Protein AF-A0A1S2ZIU6-F1 (afdb_monomer)

pLDDT: mean 73.36, std 18.98, range [32.38, 96.81]

Mean predicted aligned error: 21.83 Å

Secondary structure (DSSP, 8-state):
--------THHHHHHHHHHHHHHHHHHHHHHHHHHHHHHHHHHHHHHHHHHHHHHHHHHHHHHHHHHHTTSHHHHHHHHHHHHHHHHHHHHHHHHHHHHHHHHHHHHHHHHHHHHHHHHHHHHTT-TTS-TTSSSSSS------------PPPPP---SS-S---TTT-----S---PPP--------

InterPro domains:
  IPR009703 Selenoprotein S [PF06936] (4-188)
  IPR009703 Selenoprotein S [PTHR28621] (10-188)

Structure (mmCIF, N/CA/C/O backbone):
data_AF-A0A1S2ZIU6-F1
#
_entry.id   AF-A0A1S2ZIU6-F1
#
loop_
_atom_site.group_PDB
_atom_site.id
_atom_site.type_symbol
_atom_site.label_atom_id
_atom_site.label_alt_id
_atom_site.label_comp_id
_atom_site.label_asym_id
_atom_site.label_entity_id
_atom_site.label_seq_id
_atom_site.pdbx_PDB_ins_code
_atom_site.Cartn_x
_atom_site.Cartn_y
_atom_site.Cartn_z
_atom_site.occupancy
_atom_site.B_iso_or_equiv
_atom_site.auth_seq_id
_atom_site.auth_comp_id
_atom_site.auth_asym_id
_atom_site.auth_atom_id
_atom_site.pdbx_PDB_model_num
ATOM 1 N N . MET A 1 1 ? 82.076 12.032 -9.918 1.00 41.22 1 MET A N 1
ATOM 2 C CA . MET A 1 1 ? 81.928 11.434 -11.257 1.00 41.22 1 MET A CA 1
ATOM 3 C C . MET A 1 1 ? 81.845 9.939 -11.031 1.00 41.22 1 MET A C 1
ATOM 5 O O . MET A 1 1 ? 82.733 9.439 -10.365 1.00 41.22 1 MET A O 1
ATOM 9 N N . GLU A 1 2 ? 80.817 9.185 -11.377 1.00 42.12 2 GLU A N 1
ATOM 10 C CA . GLU A 1 2 ? 79.544 9.390 -12.069 1.00 42.12 2 GLU A CA 1
ATOM 11 C C . GLU A 1 2 ? 78.613 8.301 -11.508 1.00 42.12 2 GLU A C 1
ATOM 13 O O . GLU A 1 2 ? 79.067 7.223 -11.125 1.00 42.12 2 GLU A O 1
ATOM 18 N N . ALA A 1 3 ? 77.334 8.624 -11.344 1.00 47.41 3 ALA A N 1
ATOM 19 C CA . ALA A 1 3 ? 76.319 7.664 -10.946 1.00 47.41 3 ALA A CA 1
ATOM 20 C C . ALA A 1 3 ? 75.753 7.036 -12.223 1.00 47.41 3 ALA A C 1
ATOM 22 O O . ALA A 1 3 ? 74.878 7.625 -12.857 1.00 47.41 3 ALA A O 1
ATOM 23 N N . ASP A 1 4 ? 76.253 5.860 -12.594 1.00 49.12 4 ASP A N 1
ATOM 24 C CA . ASP A 1 4 ? 75.709 5.077 -13.702 1.00 49.12 4 ASP A CA 1
ATOM 25 C C . ASP A 1 4 ? 74.355 4.492 -13.286 1.00 49.12 4 ASP A C 1
ATOM 27 O O . ASP A 1 4 ? 74.248 3.447 -12.644 1.00 49.12 4 ASP A O 1
ATOM 31 N N . THR A 1 5 ? 73.295 5.222 -13.622 1.00 52.34 5 THR A N 1
ATOM 32 C CA . THR A 1 5 ? 71.912 4.748 -13.564 1.00 52.34 5 THR A CA 1
ATOM 33 C C . THR A 1 5 ? 71.386 4.656 -14.989 1.00 52.34 5 THR A C 1
ATOM 35 O O . THR A 1 5 ? 70.768 5.576 -15.510 1.00 52.34 5 THR A O 1
ATOM 38 N N . GLU A 1 6 ? 71.662 3.522 -15.626 1.00 53.47 6 GLU A N 1
ATOM 39 C CA . GLU A 1 6 ? 71.046 3.114 -16.890 1.00 53.47 6 GLU A CA 1
ATOM 40 C C . GLU A 1 6 ? 69.528 2.889 -16.695 1.00 53.47 6 GLU A C 1
ATOM 42 O O . GLU A 1 6 ? 69.130 2.057 -15.868 1.00 53.47 6 GLU A O 1
ATOM 47 N N . PRO A 1 7 ? 68.639 3.587 -17.429 1.00 52.88 7 PRO A N 1
ATOM 48 C CA . PRO A 1 7 ? 67.206 3.332 -17.374 1.00 52.88 7 PRO A CA 1
ATOM 49 C C . PRO A 1 7 ? 66.836 2.160 -18.299 1.00 52.88 7 PRO A C 1
ATOM 51 O O . PRO A 1 7 ? 66.826 2.276 -19.521 1.00 52.88 7 PRO A O 1
ATOM 54 N N . LEU A 1 8 ? 66.481 1.018 -17.708 1.00 51.56 8 LEU A N 1
ATOM 55 C CA . LEU A 1 8 ? 66.019 -0.180 -18.420 1.00 51.56 8 LEU A CA 1
ATOM 56 C C . LEU A 1 8 ? 64.726 0.077 -19.241 1.00 51.56 8 LEU A C 1
ATOM 58 O O . LEU A 1 8 ? 63.679 0.358 -18.647 1.00 51.56 8 LEU A O 1
ATOM 62 N N . PRO A 1 9 ? 64.712 -0.141 -20.574 1.00 53.91 9 PRO A N 1
ATOM 63 C CA . PRO A 1 9 ? 63.534 0.025 -21.438 1.00 53.91 9 PRO A CA 1
ATOM 64 C C . PRO A 1 9 ? 62.587 -1.198 -21.443 1.00 53.91 9 PRO A C 1
ATOM 66 O O . PRO A 1 9 ? 61.910 -1.469 -22.431 1.00 53.91 9 PRO A O 1
ATOM 69 N N . LEU A 1 10 ? 62.519 -1.968 -20.352 1.00 54.81 10 LEU A N 1
ATOM 70 C CA . LEU A 1 10 ? 6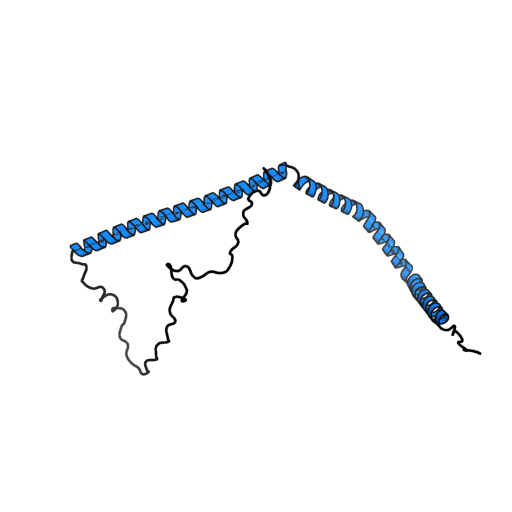1.823 -3.269 -20.312 1.00 54.81 10 LEU A CA 1
ATOM 71 C C . LEU A 1 10 ? 60.310 -3.186 -20.028 1.00 54.81 10 LEU A C 1
ATOM 73 O O . LEU A 1 10 ? 59.574 -4.125 -20.320 1.00 54.81 10 LEU A O 1
ATOM 77 N N . ARG A 1 11 ? 59.816 -2.067 -19.485 1.00 55.88 11 ARG A N 1
ATOM 78 C CA . ARG A 1 11 ? 58.382 -1.863 -19.199 1.00 55.88 11 ARG A CA 1
ATOM 79 C C . ARG A 1 11 ? 57.487 -1.606 -20.426 1.00 55.88 11 ARG A C 1
ATOM 81 O O . ARG A 1 11 ? 56.423 -2.220 -20.481 1.00 55.88 11 ARG A O 1
ATOM 88 N N . PRO A 1 12 ? 57.868 -0.784 -21.427 1.00 59.78 12 PRO A N 1
ATOM 89 C CA . PRO A 1 12 ? 57.000 -0.542 -22.583 1.00 59.78 12 PRO A CA 1
ATOM 90 C C . PRO A 1 12 ? 56.811 -1.789 -23.460 1.00 59.78 12 PRO A C 1
ATOM 92 O O . PRO A 1 12 ? 55.767 -1.935 -24.090 1.00 59.78 12 PRO A O 1
ATOM 95 N N . ALA A 1 13 ? 57.774 -2.715 -23.482 1.00 60.03 13 ALA A N 1
ATOM 96 C CA . ALA A 1 13 ? 57.665 -3.954 -24.253 1.00 60.03 13 ALA A CA 1
ATOM 97 C C . ALA A 1 13 ? 56.546 -4.870 -23.722 1.00 60.03 13 ALA A C 1
ATOM 99 O O . ALA A 1 13 ? 55.696 -5.304 -24.490 1.00 60.03 13 ALA A O 1
ATOM 100 N N . LEU A 1 14 ? 56.464 -5.075 -22.403 1.00 62.09 14 LEU A N 1
ATOM 101 C CA . LEU A 1 14 ? 55.433 -5.922 -21.788 1.00 62.09 14 LEU A CA 1
ATOM 102 C C . LEU A 1 14 ? 54.018 -5.345 -21.919 1.00 62.09 14 LEU A C 1
ATOM 104 O O . LEU A 1 14 ? 53.072 -6.088 -22.173 1.00 62.09 14 LEU A O 1
ATOM 108 N N . GLU A 1 15 ? 53.852 -4.028 -21.776 1.00 68.56 15 GLU A N 1
ATOM 109 C CA . GLU A 1 15 ? 52.543 -3.390 -21.963 1.00 68.56 15 GLU A CA 1
ATOM 110 C C . GLU A 1 15 ? 52.107 -3.418 -23.429 1.00 68.56 15 GLU A C 1
ATOM 112 O O . GLU A 1 15 ? 50.944 -3.688 -23.727 1.00 68.56 15 GLU A O 1
ATOM 117 N N . THR A 1 16 ? 53.033 -3.199 -24.365 1.00 74.69 16 THR A N 1
ATOM 118 C CA . THR A 1 16 ? 52.725 -3.259 -25.800 1.00 74.69 16 THR A CA 1
ATOM 119 C C . THR A 1 16 ? 52.452 -4.683 -26.272 1.00 74.69 16 THR A C 1
ATOM 121 O O . THR A 1 16 ? 51.542 -4.886 -27.074 1.00 74.69 16 THR A O 1
ATOM 124 N N . GLU A 1 17 ? 53.159 -5.683 -25.753 1.00 76.00 17 GLU A N 1
ATOM 125 C CA . GLU A 1 17 ? 52.875 -7.099 -25.992 1.00 76.00 17 GLU A CA 1
ATOM 126 C C . GLU A 1 17 ? 51.546 -7.523 -25.361 1.00 76.00 17 GLU A C 1
ATOM 128 O O . GLU A 1 17 ? 50.735 -8.161 -26.028 1.00 76.00 17 GLU A O 1
ATOM 133 N N . GLY A 1 18 ? 51.258 -7.094 -24.130 1.00 78.88 18 GLY A N 1
ATOM 134 C CA . GLY A 1 18 ? 49.982 -7.338 -23.457 1.00 78.88 18 GLY A CA 1
ATOM 135 C C . GLY A 1 18 ? 48.798 -6.713 -24.196 1.00 78.88 18 GLY A C 1
ATOM 136 O O . GLY A 1 18 ? 47.793 -7.380 -24.426 1.00 78.88 18 GLY A O 1
ATOM 137 N N . LEU A 1 19 ? 48.924 -5.465 -24.654 1.00 80.38 19 LEU A N 1
ATOM 138 C CA . LEU A 1 19 ? 47.913 -4.793 -25.475 1.00 80.38 19 LEU A CA 1
ATOM 139 C C . LEU A 1 19 ? 47.757 -5.450 -26.848 1.00 80.38 19 LEU A C 1
ATOM 141 O O . LEU A 1 19 ? 46.640 -5.542 -27.348 1.00 80.38 19 LEU A O 1
ATOM 145 N N . ARG A 1 20 ? 48.841 -5.945 -27.455 1.00 81.94 20 ARG A N 1
ATOM 146 C CA . ARG A 1 20 ? 48.781 -6.706 -28.713 1.00 81.94 20 ARG A CA 1
ATOM 147 C C . ARG A 1 20 ? 48.089 -8.051 -28.527 1.00 81.94 20 ARG A C 1
ATOM 149 O O . ARG A 1 20 ? 47.267 -8.409 -29.362 1.00 81.94 20 ARG A O 1
ATOM 156 N N . LEU A 1 21 ? 48.359 -8.762 -27.435 1.00 78.88 21 LEU A N 1
ATOM 157 C CA . LEU A 1 21 ? 47.688 -10.015 -27.082 1.00 78.88 21 LEU A CA 1
ATOM 158 C C . LEU A 1 21 ? 46.209 -9.784 -26.757 1.00 78.88 21 LEU A C 1
ATOM 160 O O . LEU A 1 21 ? 45.355 -10.522 -27.242 1.00 78.88 21 LEU A O 1
ATOM 164 N N . LEU A 1 22 ? 45.880 -8.734 -26.003 1.00 82.94 22 LEU A N 1
ATOM 165 C CA . LEU A 1 22 ? 44.500 -8.318 -25.748 1.00 82.94 22 LEU A CA 1
ATOM 166 C C . LEU A 1 22 ? 43.788 -7.927 -27.042 1.00 82.94 22 LEU A C 1
ATOM 168 O O . LEU A 1 22 ? 42.671 -8.360 -27.276 1.00 82.94 22 LEU A O 1
ATOM 172 N N . HIS A 1 23 ? 44.429 -7.173 -27.928 1.00 84.06 23 HIS A N 1
ATOM 173 C CA . HIS A 1 23 ? 43.829 -6.798 -29.203 1.00 84.06 23 HIS A CA 1
ATOM 174 C C . HIS A 1 23 ? 43.671 -8.006 -30.138 1.00 84.06 23 HIS A C 1
ATOM 176 O O . HIS A 1 23 ? 42.657 -8.115 -30.816 1.00 84.06 23 HIS A O 1
ATOM 182 N N . ALA A 1 24 ? 44.611 -8.954 -30.138 1.00 82.12 24 ALA A N 1
ATOM 183 C CA . ALA A 1 24 ? 44.502 -10.190 -30.910 1.00 82.12 24 ALA A CA 1
ATOM 184 C C . ALA A 1 24 ? 43.397 -11.111 -30.368 1.00 82.12 24 ALA A C 1
ATOM 186 O O . ALA A 1 24 ? 42.627 -11.676 -31.141 1.00 82.12 24 ALA A O 1
ATOM 187 N N . THR A 1 25 ? 43.277 -11.238 -29.045 1.00 82.19 25 THR A N 1
ATOM 188 C CA . THR A 1 25 ? 42.245 -12.064 -28.397 1.00 82.19 25 THR A CA 1
ATOM 189 C C . THR A 1 25 ? 40.867 -11.429 -28.502 1.00 82.19 25 THR A C 1
ATOM 191 O O . THR A 1 25 ? 39.935 -12.087 -28.952 1.00 82.19 25 THR A O 1
ATOM 194 N N . VAL A 1 26 ? 40.733 -10.143 -28.178 1.00 84.75 26 VAL A N 1
ATOM 195 C CA . VAL A 1 26 ? 39.492 -9.383 -28.364 1.00 84.75 26 VAL A CA 1
ATOM 196 C C . VAL A 1 26 ? 39.133 -9.321 -29.841 1.00 84.75 26 VAL A C 1
ATOM 198 O O . VAL A 1 26 ? 37.979 -9.537 -30.169 1.00 84.75 26 VAL A O 1
ATOM 201 N N . GLY A 1 27 ? 40.092 -9.109 -30.742 1.00 81.06 27 GLY A N 1
ATOM 202 C CA . GLY A 1 27 ? 39.871 -9.102 -32.188 1.00 81.06 27 GLY A CA 1
ATOM 203 C C . GLY A 1 27 ? 39.413 -10.459 -32.722 1.00 81.06 27 GLY A C 1
ATOM 204 O O . GLY A 1 27 ? 38.479 -10.513 -33.513 1.00 81.06 27 GLY A O 1
ATOM 205 N N . SER A 1 28 ? 39.989 -11.561 -32.234 1.00 80.44 28 SER A N 1
ATOM 206 C CA . SER A 1 28 ? 39.556 -12.926 -32.563 1.00 80.44 28 SER A CA 1
ATOM 207 C C . SER A 1 28 ? 38.156 -13.237 -32.018 1.00 80.44 28 SER A C 1
ATOM 209 O O . SER A 1 28 ? 37.306 -13.780 -32.728 1.00 80.44 28 SER A O 1
ATOM 211 N N . LEU A 1 29 ? 37.859 -12.820 -30.784 1.00 79.88 29 LEU A N 1
ATOM 212 C CA . LEU A 1 29 ? 36.530 -12.942 -30.179 1.00 79.88 29 LEU A CA 1
ATOM 213 C C . LEU A 1 29 ? 35.499 -12.049 -30.877 1.00 79.88 29 LEU A C 1
ATOM 215 O O . LEU A 1 29 ? 34.363 -12.457 -31.069 1.00 79.88 29 LEU A O 1
ATOM 219 N N . LEU A 1 30 ? 35.878 -10.852 -31.313 1.00 84.44 30 LEU A N 1
ATOM 220 C CA . LEU A 1 30 ? 35.005 -9.939 -32.043 1.00 84.44 30 LEU A CA 1
ATOM 221 C C . LEU A 1 30 ? 34.802 -10.399 -33.491 1.00 84.44 30 LEU A C 1
ATOM 223 O O . LEU A 1 30 ? 33.720 -10.222 -34.035 1.00 84.44 30 LEU A O 1
ATOM 227 N N . ALA A 1 31 ? 35.791 -11.044 -34.107 1.00 84.56 31 ALA A N 1
ATOM 228 C CA . ALA A 1 31 ? 35.644 -11.665 -35.421 1.00 84.56 31 ALA A CA 1
ATOM 229 C C . ALA A 1 31 ? 34.724 -12.896 -35.365 1.00 84.56 31 ALA A C 1
ATOM 231 O O . ALA A 1 31 ? 33.893 -13.081 -36.250 1.00 84.56 31 ALA A O 1
ATOM 232 N N . SER A 1 32 ? 34.829 -13.708 -34.309 1.00 84.38 32 SER A N 1
ATOM 233 C CA . SER A 1 32 ? 34.001 -14.911 -34.125 1.00 84.38 32 SER A CA 1
ATOM 234 C C . SER A 1 32 ? 32.603 -14.621 -33.565 1.00 84.38 32 SER A C 1
ATOM 236 O O . SER A 1 32 ? 31.646 -15.291 -33.950 1.00 84.38 32 SER A O 1
ATOM 238 N N . TYR A 1 33 ? 32.450 -13.605 -32.709 1.00 89.75 33 TYR A N 1
ATOM 239 C CA . TYR A 1 33 ? 31.189 -13.273 -32.030 1.00 89.75 33 TYR A CA 1
ATOM 240 C C . TYR A 1 33 ? 30.609 -11.892 -32.371 1.00 89.75 33 TYR A C 1
ATOM 242 O O . TYR A 1 33 ? 29.558 -11.518 -31.845 1.00 89.75 33 TYR A O 1
ATOM 250 N N . GLY A 1 34 ? 31.227 -11.132 -33.275 1.00 88.69 34 GLY A N 1
ATOM 251 C CA . GLY A 1 34 ? 30.775 -9.789 -33.658 1.00 88.69 34 GLY A CA 1
ATOM 252 C C . GLY A 1 34 ? 29.343 -9.764 -34.179 1.00 88.69 34 GLY A C 1
ATOM 253 O O . GLY A 1 34 ? 28.590 -8.836 -33.884 1.00 88.69 34 GLY A O 1
ATOM 254 N N . TRP A 1 35 ? 28.914 -10.834 -34.854 1.00 90.81 35 TRP A N 1
ATOM 255 C CA . TRP A 1 35 ? 27.535 -10.963 -35.320 1.00 90.81 35 TRP A CA 1
ATOM 256 C C . TRP A 1 35 ? 26.516 -11.009 -34.173 1.00 90.81 35 TRP A C 1
ATOM 258 O O . TRP A 1 35 ? 25.439 -10.430 -34.288 1.00 90.81 35 TRP A O 1
ATOM 268 N N . TYR A 1 36 ? 26.854 -11.616 -33.031 1.00 93.38 36 TYR A N 1
ATOM 269 C CA . TYR A 1 36 ? 25.974 -11.616 -31.858 1.00 93.38 36 TYR A CA 1
ATOM 270 C C . TYR A 1 36 ? 25.888 -10.241 -31.208 1.00 93.38 36 TYR A C 1
ATOM 272 O O . TYR A 1 36 ? 24.833 -9.889 -30.695 1.00 93.38 36 TYR A O 1
ATOM 280 N N . ILE A 1 37 ? 26.959 -9.446 -31.250 1.00 89.94 37 ILE A N 1
ATOM 281 C CA . ILE A 1 37 ? 26.949 -8.068 -30.740 1.00 89.94 37 ILE A CA 1
ATOM 282 C C . ILE A 1 37 ? 26.053 -7.196 -31.621 1.00 89.94 37 ILE A C 1
ATOM 284 O O . ILE A 1 37 ? 25.233 -6.442 -31.098 1.00 89.94 37 ILE A O 1
ATOM 288 N N . VAL A 1 38 ? 26.138 -7.350 -32.945 1.00 92.44 38 VAL A N 1
ATOM 289 C CA . VAL A 1 38 ? 25.246 -6.665 -33.891 1.00 92.44 38 VAL A CA 1
ATOM 290 C C . VAL A 1 38 ? 23.798 -7.118 -33.693 1.00 92.44 38 VAL A C 1
ATOM 292 O O . VAL A 1 38 ? 22.919 -6.272 -33.547 1.00 92.44 38 VAL A O 1
ATOM 295 N N . LEU A 1 39 ? 23.532 -8.427 -33.603 1.00 94.62 39 LEU A N 1
ATOM 296 C CA . LEU A 1 39 ? 22.184 -8.942 -33.343 1.00 94.62 39 LEU A CA 1
ATOM 297 C C . LEU A 1 39 ? 21.642 -8.480 -31.990 1.00 94.62 39 LEU A C 1
ATOM 299 O O . LEU A 1 39 ? 20.488 -8.073 -31.911 1.00 94.62 39 LEU A O 1
ATOM 303 N N . CYS A 1 40 ? 22.462 -8.487 -30.941 1.00 95.06 40 CYS A N 1
ATOM 304 C CA . CYS A 1 40 ? 22.099 -7.966 -29.627 1.00 95.06 40 CYS A CA 1
ATOM 305 C C . CYS A 1 40 ? 21.757 -6.475 -29.715 1.00 95.06 40 CYS A C 1
ATOM 307 O O . CYS A 1 40 ? 20.715 -6.058 -29.219 1.00 95.06 40 CYS A O 1
ATOM 309 N N . GLY A 1 41 ? 22.561 -5.684 -30.430 1.00 94.56 41 GLY A N 1
ATOM 310 C CA . GLY A 1 41 ? 22.285 -4.274 -30.697 1.00 94.56 41 GLY A CA 1
ATOM 311 C C . GLY A 1 41 ? 20.964 -4.057 -31.437 1.00 94.56 41 GLY A C 1
ATOM 312 O O . GLY A 1 41 ? 20.178 -3.202 -31.035 1.00 94.56 41 GLY A O 1
ATOM 313 N N . VAL A 1 42 ? 20.668 -4.861 -32.461 1.00 95.38 42 VAL A N 1
ATOM 314 C CA . VAL A 1 42 ? 19.403 -4.800 -33.215 1.00 95.38 42 VAL A CA 1
ATOM 315 C C . VAL A 1 42 ? 18.214 -5.205 -32.340 1.00 95.38 42 VAL A C 1
ATOM 317 O O . VAL A 1 42 ? 17.201 -4.509 -32.324 1.00 95.38 42 VAL A O 1
ATOM 320 N N . VAL A 1 43 ? 18.329 -6.288 -31.569 1.00 95.56 43 VAL A N 1
ATOM 321 C CA . VAL A 1 43 ? 17.283 -6.747 -30.641 1.00 95.56 43 VAL A CA 1
ATOM 322 C C . VAL A 1 43 ? 17.022 -5.697 -29.568 1.00 95.56 43 VAL A C 1
ATOM 324 O O . VAL A 1 43 ? 15.865 -5.358 -29.323 1.00 95.56 43 VAL A O 1
ATOM 327 N N . LEU A 1 44 ? 18.072 -5.131 -28.970 1.00 95.56 44 LEU A N 1
ATOM 328 C CA . LEU A 1 44 ? 17.956 -4.037 -28.013 1.00 95.56 44 LEU A CA 1
ATOM 329 C C . LEU A 1 44 ? 17.325 -2.811 -28.666 1.00 95.56 44 LEU A C 1
ATOM 331 O O . LEU A 1 44 ? 16.417 -2.232 -28.083 1.00 95.56 44 LEU A O 1
ATOM 335 N N . TYR A 1 45 ? 17.732 -2.440 -29.878 1.00 95.44 45 TYR A N 1
ATOM 336 C CA . TYR A 1 45 ? 17.155 -1.309 -30.600 1.00 95.44 45 TYR A CA 1
ATOM 337 C C . TYR A 1 45 ? 15.650 -1.494 -30.829 1.00 95.44 45 TYR A C 1
ATOM 339 O O . TYR A 1 45 ? 14.865 -0.605 -30.499 1.00 95.44 45 TYR A O 1
ATOM 347 N N . VAL A 1 46 ? 15.219 -2.666 -31.304 1.00 95.06 46 VAL A N 1
ATOM 348 C CA . VAL A 1 46 ? 13.795 -2.987 -31.500 1.00 95.06 46 VAL A CA 1
ATOM 349 C C . VAL A 1 46 ? 13.052 -3.037 -30.162 1.00 95.06 46 VAL A C 1
ATOM 351 O O . VAL A 1 46 ? 11.947 -2.497 -30.047 1.00 95.06 46 VAL A O 1
ATOM 354 N N . ALA A 1 47 ? 13.657 -3.622 -29.127 1.00 93.69 47 ALA A N 1
ATOM 355 C CA . ALA A 1 47 ? 13.095 -3.661 -27.783 1.00 93.69 47 ALA A CA 1
ATOM 356 C C . ALA A 1 47 ? 12.908 -2.245 -27.228 1.00 93.69 47 ALA A C 1
ATOM 358 O O . ALA A 1 47 ? 11.805 -1.903 -26.817 1.00 93.69 47 ALA A O 1
ATOM 359 N N . PHE A 1 48 ? 13.919 -1.379 -27.294 1.00 92.38 48 PHE A N 1
ATOM 360 C CA . PHE A 1 48 ? 13.817 0.023 -26.889 1.00 92.38 48 PHE A CA 1
ATOM 361 C C . PHE A 1 48 ? 12.804 0.788 -27.737 1.00 92.38 48 PHE A C 1
ATOM 363 O O . PHE A 1 48 ? 12.031 1.577 -27.193 1.00 92.38 48 PHE A O 1
ATOM 370 N N . GLN A 1 49 ? 12.721 0.536 -29.041 1.00 91.75 49 GLN A N 1
ATOM 371 C CA . GLN A 1 49 ? 11.745 1.185 -29.912 1.00 91.75 49 GLN A CA 1
ATOM 372 C C . GLN A 1 49 ? 10.299 0.811 -29.538 1.00 91.75 49 GLN A C 1
ATOM 374 O O . GLN A 1 49 ? 9.420 1.669 -29.557 1.00 91.75 49 GLN A O 1
ATOM 379 N N . LYS A 1 50 ? 10.038 -0.439 -29.132 1.00 88.69 50 LYS A N 1
ATOM 380 C CA . LYS A 1 50 ? 8.698 -0.909 -28.728 1.00 88.69 50 LYS A CA 1
ATOM 381 C C . LYS A 1 50 ? 8.377 -0.653 -27.252 1.00 88.69 50 LYS A C 1
ATOM 383 O O . LYS A 1 50 ? 7.219 -0.394 -26.919 1.00 88.69 50 LYS A O 1
ATOM 388 N N . LEU A 1 51 ? 9.371 -0.701 -26.364 1.00 88.88 51 LEU A N 1
ATOM 389 C CA . LEU A 1 51 ? 9.201 -0.466 -24.928 1.00 88.88 51 LEU A CA 1
ATOM 390 C C . LEU A 1 51 ? 9.215 1.020 -24.584 1.00 88.88 51 LEU A C 1
ATOM 392 O O . LEU A 1 51 ? 8.490 1.408 -23.678 1.00 88.88 51 LEU A O 1
ATOM 396 N N . SER A 1 52 ? 9.962 1.873 -25.287 1.00 85.69 52 SER A N 1
ATOM 397 C CA . SER A 1 52 ? 9.995 3.312 -24.994 1.00 85.69 52 SER A CA 1
ATOM 398 C C . SER A 1 52 ? 8.623 4.001 -25.035 1.00 85.69 52 SER A C 1
ATOM 400 O O . SER A 1 52 ? 8.351 4.747 -24.092 1.00 85.69 52 SER A O 1
ATOM 402 N N . PRO A 1 53 ? 7.706 3.759 -26.001 1.00 91.69 53 PRO A N 1
ATOM 403 C CA . PRO A 1 53 ? 6.374 4.359 -25.946 1.00 91.69 53 PRO A CA 1
ATOM 404 C C . PRO A 1 53 ? 5.549 3.805 -24.781 1.00 91.69 53 PRO A C 1
ATOM 406 O O . PRO A 1 53 ? 4.850 4.564 -24.114 1.00 91.69 53 PRO A O 1
ATOM 409 N N . ARG A 1 54 ? 5.676 2.506 -24.475 1.00 88.31 54 ARG A N 1
ATOM 410 C CA . ARG A 1 54 ? 4.971 1.863 -23.354 1.00 88.31 54 ARG A CA 1
ATOM 411 C C . ARG A 1 54 ? 5.466 2.375 -22.001 1.00 88.31 54 ARG A C 1
ATOM 413 O O . ARG A 1 54 ? 4.658 2.699 -21.139 1.00 88.31 54 ARG A O 1
ATOM 420 N N . LEU A 1 55 ? 6.778 2.518 -21.839 1.00 88.00 55 LEU A N 1
ATOM 421 C CA . LEU A 1 55 ? 7.426 3.076 -20.654 1.00 88.00 55 LEU A CA 1
ATOM 422 C C . LEU A 1 55 ? 7.101 4.560 -20.488 1.00 88.00 55 LEU A C 1
ATOM 424 O O . LEU A 1 55 ? 6.825 4.994 -19.376 1.00 88.00 55 LEU A O 1
ATOM 428 N N . ARG A 1 56 ? 7.078 5.340 -21.576 1.00 90.31 56 ARG A N 1
ATOM 429 C CA . ARG A 1 56 ? 6.645 6.746 -21.542 1.00 90.31 56 ARG A CA 1
ATOM 430 C C . ARG A 1 56 ? 5.174 6.867 -21.155 1.00 90.31 56 ARG A C 1
ATOM 432 O O . ARG A 1 56 ? 4.857 7.710 -20.326 1.00 90.31 56 ARG A O 1
ATOM 439 N N . ALA A 1 57 ? 4.297 6.019 -21.691 1.00 91.00 57 ALA A N 1
ATOM 440 C CA . ALA A 1 57 ? 2.884 5.995 -21.318 1.00 91.00 57 ALA A CA 1
ATOM 441 C C . ALA A 1 57 ? 2.687 5.600 -19.847 1.00 91.00 57 ALA A C 1
ATOM 443 O O . ALA A 1 57 ? 1.902 6.225 -19.142 1.00 91.00 57 ALA A O 1
ATOM 444 N N . LEU A 1 58 ? 3.433 4.605 -19.361 1.00 89.25 58 LEU A N 1
ATOM 445 C CA . LEU A 1 58 ? 3.392 4.192 -17.961 1.00 89.25 58 LEU A CA 1
ATOM 446 C C . LEU A 1 58 ? 3.924 5.288 -17.030 1.00 89.25 58 LEU A C 1
ATOM 448 O O . LEU A 1 58 ? 3.309 5.568 -16.008 1.00 89.25 58 LEU A O 1
ATOM 452 N N . ARG A 1 59 ? 5.020 5.953 -17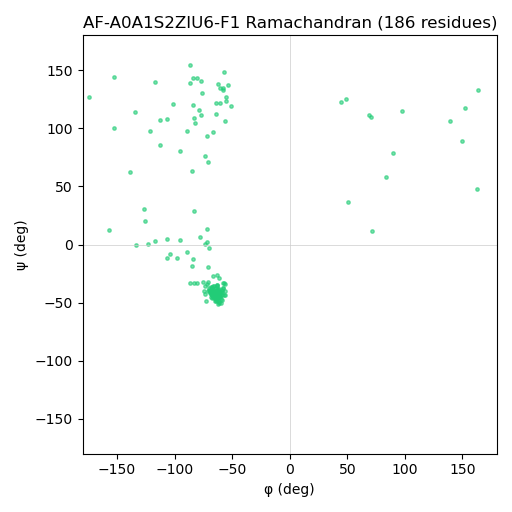.409 1.00 89.56 59 ARG A N 1
ATOM 453 C CA . ARG A 1 59 ? 5.587 7.080 -16.661 1.00 89.56 59 ARG A CA 1
ATOM 454 C C . ARG A 1 59 ? 4.624 8.265 -16.610 1.00 89.56 59 ARG A C 1
ATOM 456 O O . ARG A 1 59 ? 4.445 8.823 -15.539 1.00 89.56 59 ARG A O 1
ATOM 463 N N . ARG A 1 60 ? 3.966 8.605 -17.725 1.00 90.25 60 ARG A N 1
ATOM 464 C CA . ARG A 1 60 ? 2.920 9.643 -17.761 1.00 90.25 60 ARG A CA 1
ATOM 465 C C . ARG A 1 60 ? 1.762 9.297 -16.834 1.00 90.25 60 ARG A C 1
ATOM 467 O O . ARG A 1 60 ? 1.496 10.059 -15.928 1.00 90.25 60 ARG A O 1
ATOM 474 N N . ARG A 1 61 ? 1.214 8.082 -16.927 1.00 85.38 61 ARG A N 1
ATOM 475 C CA . ARG A 1 61 ? 0.157 7.612 -16.011 1.00 85.38 61 ARG A CA 1
ATOM 476 C C . ARG A 1 61 ? 0.556 7.670 -14.537 1.00 85.38 61 ARG A C 1
ATOM 478 O O . ARG A 1 61 ? -0.304 7.859 -13.687 1.00 85.38 61 ARG A O 1
ATOM 485 N N . GLN A 1 62 ? 1.829 7.443 -14.215 1.00 84.38 62 GLN A N 1
ATOM 486 C CA . GLN A 1 62 ? 2.314 7.575 -12.841 1.00 84.38 62 GLN A CA 1
ATOM 487 C C . GLN A 1 62 ? 2.375 9.034 -12.387 1.00 84.38 62 GLN A C 1
ATOM 489 O O . GLN A 1 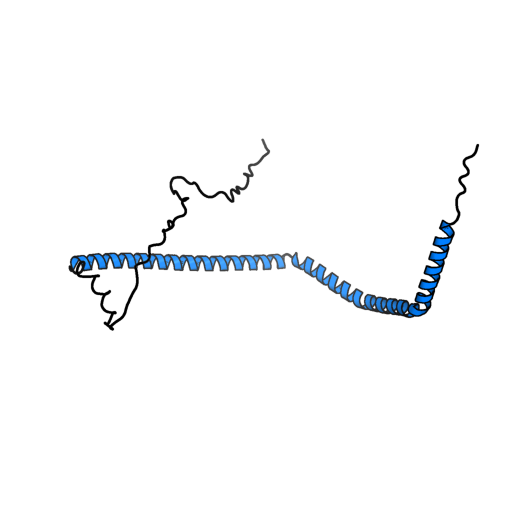62 ? 1.997 9.305 -11.252 1.00 84.38 62 GLN A O 1
ATOM 494 N N . LEU A 1 63 ? 2.807 9.948 -13.259 1.00 85.06 63 LEU A N 1
ATOM 495 C CA . LEU A 1 63 ? 2.775 11.386 -12.988 1.00 85.06 63 LEU A CA 1
ATOM 496 C C . LEU A 1 63 ? 1.330 11.879 -12.858 1.00 85.06 63 LEU A C 1
ATOM 498 O O . LEU A 1 63 ? 0.995 12.439 -11.825 1.00 85.06 63 LEU A O 1
ATOM 502 N N . ASP A 1 64 ? 0.453 11.528 -13.799 1.00 82.81 64 ASP A N 1
ATOM 503 C CA . ASP A 1 64 ? -0.972 11.881 -13.766 1.00 82.81 64 ASP A CA 1
ATOM 504 C C . ASP A 1 64 ? -1.650 11.345 -12.493 1.00 82.81 64 ASP A C 1
ATOM 506 O O . ASP A 1 64 ? -2.488 12.004 -11.894 1.00 82.81 64 ASP A O 1
ATOM 510 N N . ARG A 1 65 ? -1.273 10.145 -12.026 1.00 74.44 65 ARG A N 1
ATOM 511 C CA . ARG A 1 65 ? -1.787 9.574 -10.771 1.00 74.44 65 ARG A CA 1
ATOM 512 C C . ARG A 1 65 ? -1.233 10.276 -9.532 1.00 74.44 65 ARG A C 1
ATOM 514 O O . ARG A 1 65 ? -1.929 10.339 -8.522 1.00 74.44 65 ARG A O 1
ATOM 521 N N . ALA A 1 66 ? 0.011 10.742 -9.581 1.00 74.44 66 ALA A N 1
ATOM 522 C CA . ALA A 1 66 ? 0.604 11.528 -8.507 1.00 74.44 66 ALA A CA 1
ATOM 523 C C . ALA A 1 66 ? -0.037 12.921 -8.434 1.00 74.44 66 ALA A C 1
ATOM 525 O O . ALA A 1 66 ? -0.336 13.385 -7.340 1.00 74.44 66 ALA A O 1
ATOM 526 N N . GLU A 1 67 ? -0.325 13.533 -9.581 1.00 73.06 67 GLU A N 1
ATOM 527 C CA . GLU A 1 67 ? -1.044 14.804 -9.691 1.00 73.06 67 GLU A CA 1
ATOM 528 C C . GLU A 1 67 ? -2.510 14.652 -9.253 1.00 73.06 67 GLU A C 1
ATOM 530 O O . GLU A 1 67 ? -2.966 15.395 -8.387 1.00 73.06 67 GLU A O 1
ATOM 535 N N . ALA A 1 68 ? -3.210 13.606 -9.705 1.00 70.12 68 ALA A N 1
ATOM 536 C CA . ALA A 1 68 ? -4.578 13.291 -9.281 1.00 70.12 68 ALA A CA 1
ATOM 537 C C . ALA A 1 68 ? -4.693 12.959 -7.782 1.00 70.12 68 ALA A C 1
ATOM 539 O O . ALA A 1 68 ? -5.737 13.159 -7.173 1.00 70.12 68 ALA A O 1
ATOM 540 N N . ALA A 1 69 ? -3.628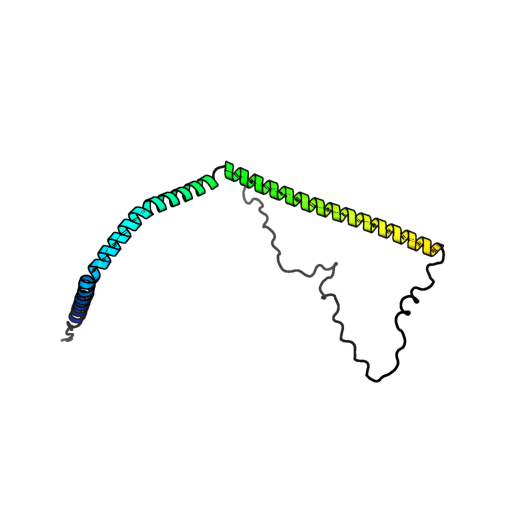 12.464 -7.143 1.00 64.94 69 ALA A N 1
ATOM 541 C CA . ALA A 1 69 ? -3.617 12.259 -5.693 1.00 64.94 69 ALA A CA 1
ATOM 542 C C . ALA A 1 69 ? -3.569 13.580 -4.898 1.00 64.94 69 ALA A C 1
ATOM 544 O O . ALA A 1 69 ? -3.898 13.582 -3.710 1.00 64.94 69 ALA A O 1
ATOM 545 N N . VAL A 1 70 ? -3.149 14.673 -5.541 1.00 66.69 70 VAL A N 1
ATOM 546 C CA . VAL A 1 70 ? -3.100 16.032 -4.983 1.00 66.69 70 VAL A CA 1
ATOM 547 C C . VAL A 1 70 ? -4.329 16.850 -5.404 1.00 66.69 70 VAL A C 1
ATOM 549 O O . VAL A 1 70 ? -4.589 17.896 -4.811 1.00 66.69 70 VAL A O 1
ATOM 552 N N . GLU A 1 71 ? -5.131 16.365 -6.361 1.00 71.44 71 GLU A N 1
ATOM 553 C CA . GLU A 1 71 ? -6.400 17.001 -6.711 1.00 71.44 71 GLU A CA 1
ATOM 554 C C . GLU A 1 71 ? -7.329 17.092 -5.484 1.00 71.44 71 GLU A C 1
ATOM 556 O O . GLU A 1 71 ? -7.480 16.123 -4.724 1.00 71.44 71 GLU A O 1
ATOM 561 N N . PRO A 1 72 ? -7.966 18.259 -5.276 1.00 69.12 72 PRO A N 1
ATOM 562 C CA . PRO A 1 72 ? -8.715 18.565 -4.059 1.00 69.12 72 PRO A CA 1
ATOM 563 C C . PRO A 1 72 ? -9.843 17.560 -3.794 1.00 69.12 72 PRO A C 1
ATOM 565 O O . PRO A 1 72 ? -10.084 17.192 -2.645 1.00 69.12 72 PRO A O 1
ATOM 568 N N . ASP A 1 73 ? -10.464 17.027 -4.844 1.00 76.75 73 ASP A N 1
ATOM 569 C CA . ASP A 1 73 ? -11.579 16.082 -4.752 1.00 76.75 73 ASP A CA 1
ATOM 570 C C . ASP A 1 73 ? -11.172 14.733 -4.141 1.00 76.75 73 ASP A C 1
ATOM 572 O O . ASP A 1 73 ? -11.936 14.113 -3.394 1.00 76.75 73 ASP A O 1
ATOM 576 N N . VAL A 1 74 ? -9.952 14.263 -4.421 1.00 74.75 74 VAL A N 1
ATOM 577 C CA . VAL A 1 74 ? -9.425 13.012 -3.853 1.00 74.75 74 VAL A CA 1
ATOM 578 C C . VAL A 1 74 ? -9.068 13.209 -2.382 1.00 74.75 74 VAL A C 1
ATOM 580 O O . VAL A 1 74 ? -9.289 12.316 -1.558 1.00 74.75 74 VAL A O 1
ATOM 583 N N . VAL A 1 75 ? -8.577 14.398 -2.028 1.00 78.50 75 VAL A N 1
ATOM 584 C CA . VAL A 1 75 ? -8.288 14.768 -0.639 1.00 78.50 75 VAL A CA 1
ATOM 585 C C . VAL A 1 75 ? -9.576 14.855 0.180 1.00 78.50 75 VAL A C 1
ATOM 587 O O . VAL A 1 75 ? -9.617 14.287 1.272 1.00 78.50 75 VAL A O 1
ATOM 590 N N . VAL A 1 76 ? -10.637 15.476 -0.345 1.00 86.00 76 VAL A N 1
ATOM 591 C CA . VAL A 1 76 ? -11.945 15.566 0.330 1.00 86.00 76 VAL A CA 1
ATOM 592 C C . VAL A 1 76 ? -12.528 14.176 0.563 1.00 86.00 76 VAL A C 1
ATOM 594 O O . VAL A 1 76 ? -12.810 13.828 1.706 1.00 86.00 76 VAL A O 1
ATOM 597 N N . LYS A 1 77 ? -12.578 13.314 -0.459 1.00 86.00 77 LYS A N 1
ATOM 598 C CA . LYS A 1 77 ? -13.057 11.925 -0.305 1.00 86.00 77 LYS A CA 1
ATOM 599 C C . LYS A 1 77 ? -12.252 11.135 0.724 1.00 86.00 77 LYS A C 1
ATOM 601 O O . LYS A 1 77 ? -12.802 10.338 1.483 1.00 86.00 77 LYS A O 1
ATOM 606 N N . ARG A 1 78 ? -10.935 11.354 0.784 1.00 82.25 78 ARG A N 1
ATOM 607 C CA . ARG A 1 78 ? -10.077 10.738 1.803 1.00 82.25 78 ARG A CA 1
ATOM 608 C C . ARG A 1 78 ? -10.403 11.261 3.200 1.00 82.25 78 ARG A C 1
ATOM 610 O O . ARG A 1 78 ? -10.433 10.474 4.142 1.00 82.25 78 ARG A O 1
ATOM 617 N N . GLN A 1 79 ? -10.635 12.560 3.348 1.00 85.62 79 GLN A N 1
ATOM 618 C CA . GLN A 1 79 ? -11.015 13.165 4.624 1.00 85.62 79 GLN A CA 1
ATOM 619 C C . GLN A 1 79 ? -12.401 12.704 5.081 1.00 85.62 79 GLN A C 1
ATOM 621 O O . GLN A 1 79 ? -12.558 12.368 6.251 1.00 85.62 79 GLN A O 1
ATOM 626 N N . GLU A 1 80 ? -13.364 12.600 4.170 1.00 89.62 80 GLU A N 1
ATOM 627 C CA . GLU A 1 80 ? -14.693 12.043 4.428 1.00 89.62 80 GLU A CA 1
ATOM 628 C C . GLU A 1 80 ? -14.604 10.583 4.876 1.00 89.62 80 GLU A C 1
ATOM 630 O O . GLU A 1 80 ? -15.198 10.211 5.886 1.00 89.62 80 GLU A O 1
ATOM 635 N N . ALA A 1 81 ? -13.791 9.762 4.202 1.00 91.50 81 ALA A N 1
ATOM 636 C CA . ALA A 1 81 ? -13.565 8.376 4.605 1.00 91.50 81 ALA A CA 1
ATOM 637 C C . ALA A 1 81 ? -12.936 8.275 6.007 1.00 91.50 81 ALA A C 1
ATOM 639 O O . ALA A 1 81 ? -13.333 7.431 6.812 1.00 91.50 81 ALA A O 1
ATOM 640 N N . LEU A 1 82 ? -11.986 9.159 6.332 1.00 92.50 82 LEU A N 1
ATOM 641 C CA . LEU A 1 82 ? -11.392 9.235 7.668 1.00 92.50 82 LEU A CA 1
ATOM 642 C C . LEU A 1 82 ? -12.399 9.714 8.723 1.00 92.50 82 LEU A C 1
ATOM 644 O O . LEU A 1 82 ? -12.403 9.193 9.837 1.00 92.50 82 LEU A O 1
ATOM 648 N N . ALA A 1 83 ? -13.257 10.681 8.396 1.00 93.19 83 ALA A N 1
ATOM 649 C CA . ALA A 1 83 ? -14.306 11.162 9.289 1.00 93.19 83 ALA A CA 1
ATOM 650 C C . ALA A 1 83 ? -15.354 10.072 9.556 1.00 93.19 83 ALA A C 1
ATOM 652 O O . ALA A 1 83 ? -15.690 9.820 10.711 1.00 93.19 83 ALA A O 1
ATOM 653 N N . ALA A 1 84 ? -15.785 9.350 8.520 1.00 93.50 84 ALA A N 1
ATOM 654 C CA . ALA A 1 84 ? -16.688 8.212 8.653 1.00 93.50 84 ALA A CA 1
ATOM 655 C C . ALA A 1 84 ? -16.081 7.098 9.522 1.00 93.50 84 ALA A C 1
ATOM 657 O O . ALA A 1 84 ? -16.768 6.532 10.370 1.00 93.50 84 ALA A O 1
ATOM 658 N N . ALA A 1 85 ? -14.785 6.811 9.368 1.00 91.31 85 ALA A N 1
ATOM 659 C CA . ALA A 1 85 ? -14.093 5.845 10.221 1.00 91.31 85 ALA A CA 1
ATOM 660 C C . ALA A 1 85 ? -14.051 6.293 11.694 1.00 91.31 85 ALA A C 1
ATOM 662 O O . ALA A 1 85 ? -14.249 5.478 12.593 1.00 91.31 85 ALA A O 1
ATOM 663 N N . ARG A 1 86 ? -13.842 7.592 11.950 1.00 94.31 86 ARG A N 1
ATOM 664 C CA . ARG A 1 86 ? -13.874 8.154 13.310 1.00 94.31 86 ARG A CA 1
ATOM 665 C C . ARG A 1 86 ? -15.254 8.045 13.949 1.00 94.31 86 ARG A C 1
ATOM 667 O O . ARG A 1 86 ? -15.327 7.693 15.120 1.00 94.31 86 ARG A O 1
ATOM 674 N N . LEU A 1 87 ? -16.321 8.322 13.201 1.00 93.81 87 LEU A N 1
ATOM 675 C CA . LEU A 1 87 ? -17.689 8.211 13.715 1.00 93.81 87 LEU A CA 1
ATOM 676 C C . LEU A 1 87 ? -18.032 6.767 14.080 1.00 93.81 87 LEU A C 1
ATOM 678 O O . LEU A 1 87 ? -18.465 6.522 15.201 1.00 93.81 87 LEU A O 1
ATOM 682 N N . LYS A 1 88 ? -17.710 5.801 13.211 1.00 94.19 88 LYS A N 1
ATOM 683 C CA . LYS A 1 88 ? -17.890 4.371 13.517 1.00 94.19 88 LYS A CA 1
ATOM 684 C C . LYS A 1 88 ? -17.163 3.954 14.796 1.00 94.19 88 LYS A C 1
ATOM 686 O O . LYS A 1 88 ? -17.735 3.282 15.645 1.00 94.19 88 LYS A O 1
ATOM 691 N N . MET A 1 89 ? -15.923 4.412 14.976 1.00 93.12 89 MET A N 1
ATOM 692 C CA . MET A 1 89 ? -15.163 4.139 16.199 1.00 93.12 89 MET A CA 1
ATOM 693 C C . MET A 1 89 ? -15.817 4.765 17.442 1.00 93.12 89 MET A C 1
ATOM 695 O O . MET A 1 89 ? -15.838 4.148 18.504 1.00 93.12 89 MET A O 1
ATOM 699 N N . GLN A 1 90 ? -16.357 5.982 17.335 1.00 95.81 90 GLN A N 1
ATOM 700 C CA . GLN A 1 90 ? -17.071 6.629 18.440 1.00 95.81 90 GLN A CA 1
ATOM 701 C C . GLN A 1 90 ? -18.366 5.892 18.794 1.00 95.81 90 GLN A C 1
ATOM 703 O O . GLN A 1 90 ? -18.658 5.715 19.974 1.00 95.81 90 GLN A O 1
ATOM 708 N N . GLU A 1 91 ? -19.114 5.425 17.797 1.00 94.88 91 GLU A N 1
ATOM 709 C CA . GLU A 1 91 ? -20.330 4.632 17.993 1.00 94.88 91 GLU A CA 1
ATOM 710 C C . GLU A 1 91 ? -20.033 3.314 18.715 1.00 94.88 91 GLU A C 1
ATOM 712 O O . GLU A 1 91 ? -20.716 2.974 19.681 1.00 94.88 91 GLU A O 1
ATOM 717 N N . GLU A 1 92 ? -18.974 2.604 18.321 1.00 94.69 92 GLU A N 1
ATOM 718 C CA . GLU A 1 92 ? -18.544 1.373 18.992 1.00 94.69 92 GLU A CA 1
ATOM 719 C C . GLU A 1 92 ? -18.152 1.618 20.455 1.00 94.69 92 GLU A C 1
ATOM 721 O O . GLU A 1 92 ? -18.556 0.860 21.343 1.00 94.69 92 GLU A O 1
ATOM 726 N N . LEU A 1 93 ? -17.406 2.693 20.729 1.00 95.50 93 LEU A N 1
ATOM 727 C CA . LEU A 1 93 ? -17.031 3.078 22.092 1.00 95.50 93 LEU A CA 1
ATOM 728 C C . LEU A 1 93 ? -18.255 3.452 22.934 1.00 95.50 93 LEU A C 1
ATOM 730 O O . LEU A 1 93 ? -18.358 3.029 24.087 1.00 95.50 93 LEU A O 1
ATOM 734 N N . ASN A 1 94 ? -19.202 4.194 22.361 1.00 96.56 94 ASN A N 1
ATOM 735 C CA . ASN A 1 94 ? -20.444 4.558 23.035 1.00 96.56 94 ASN A CA 1
ATOM 736 C C . ASN A 1 94 ? -21.285 3.314 23.351 1.00 96.56 94 ASN A C 1
ATOM 738 O O . ASN A 1 94 ? -21.718 3.147 24.491 1.00 96.56 94 ASN A O 1
ATOM 742 N N . ALA A 1 95 ? -21.423 2.388 22.400 1.00 96.81 95 ALA A N 1
ATOM 743 C CA . ALA A 1 95 ? -22.142 1.133 22.603 1.00 96.81 95 ALA A CA 1
ATOM 744 C C . ALA A 1 95 ? -21.498 0.265 23.698 1.00 96.81 95 ALA A C 1
ATOM 746 O O . ALA A 1 95 ? -22.192 -0.367 24.498 1.00 96.81 95 ALA A O 1
ATOM 747 N N . GLN A 1 96 ? -20.165 0.227 23.776 1.00 95.25 96 GLN A N 1
ATOM 748 C CA . GLN A 1 96 ? -19.469 -0.452 24.870 1.00 95.25 96 GLN A CA 1
ATOM 749 C C . GLN A 1 96 ? -19.709 0.246 26.212 1.00 95.25 96 GLN A C 1
ATOM 751 O O . GLN A 1 96 ? -19.972 -0.428 27.211 1.00 95.25 96 GLN A O 1
ATOM 756 N N . ALA A 1 97 ? -19.667 1.579 26.247 1.00 96.00 97 ALA A N 1
ATOM 757 C CA . ALA A 1 97 ? -19.925 2.348 27.458 1.00 96.00 97 ALA A CA 1
ATOM 758 C C . ALA A 1 97 ? -21.348 2.119 27.990 1.00 96.00 97 ALA A C 1
ATOM 760 O O . ALA A 1 97 ? -21.526 1.957 29.198 1.00 96.00 97 ALA A O 1
ATOM 761 N N . GLU A 1 98 ? -22.353 2.053 27.118 1.00 95.75 98 GLU A N 1
ATOM 762 C CA . GLU A 1 98 ? -23.737 1.742 27.493 1.00 95.75 98 GLU A CA 1
ATOM 763 C C . GLU A 1 98 ? -23.870 0.325 28.049 1.00 95.75 98 GLU A C 1
ATOM 765 O O . GLU A 1 98 ? -24.346 0.160 29.172 1.00 95.75 98 GLU A O 1
ATOM 770 N N . LYS A 1 99 ? -23.318 -0.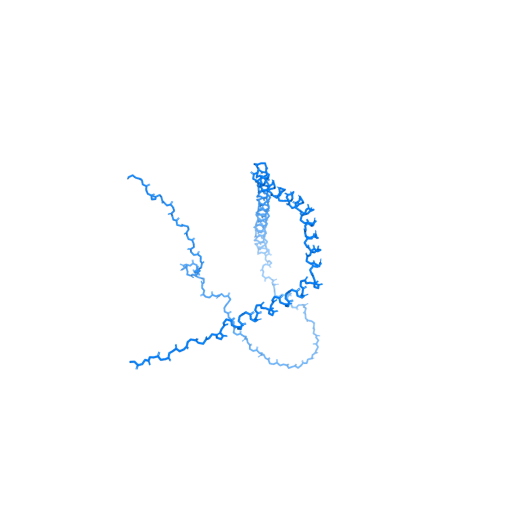681 27.359 1.00 96.75 99 LYS A N 1
ATOM 771 C CA . LYS A 1 99 ? -23.297 -2.072 27.848 1.00 96.75 99 LYS A CA 1
ATOM 772 C C . LYS A 1 99 ? -22.635 -2.198 29.220 1.00 96.75 99 LYS A C 1
ATOM 774 O O . LYS A 1 99 ? -23.086 -2.967 30.066 1.00 96.75 99 LYS A O 1
ATOM 779 N N . HIS A 1 100 ? -21.552 -1.463 29.461 1.00 95.50 100 HIS A N 1
ATOM 780 C CA . HIS A 1 100 ? -20.896 -1.452 30.767 1.00 95.50 100 HIS A CA 1
ATOM 781 C C . HIS A 1 100 ? -21.748 -0.767 31.837 1.00 95.50 100 HIS A C 1
ATOM 783 O O . HIS A 1 100 ? -21.849 -1.288 32.947 1.00 95.50 100 HIS A O 1
ATOM 789 N N . LYS A 1 101 ? -22.395 0.360 31.520 1.00 96.81 101 LYS A N 1
ATOM 790 C CA . LYS A 1 101 ? -23.316 1.042 32.441 1.00 96.81 101 LYS A CA 1
ATOM 791 C C . LYS A 1 101 ? -24.501 0.153 32.815 1.00 96.81 101 LYS A C 1
ATOM 793 O O . LYS A 1 101 ? -24.863 0.102 33.985 1.00 96.81 101 LYS A O 1
ATOM 798 N N . GLU A 1 102 ? -25.080 -0.563 31.857 1.00 95.69 102 GLU A N 1
ATOM 799 C CA . GLU A 1 102 ? -26.176 -1.507 32.100 1.00 95.69 102 GLU A CA 1
ATOM 800 C C . GLU A 1 102 ? -25.747 -2.651 33.017 1.00 95.69 102 GLU A C 1
ATOM 802 O O . GLU A 1 102 ? -26.409 -2.911 34.020 1.00 95.69 102 GLU A O 1
ATOM 807 N N . LYS A 1 103 ? -24.594 -3.271 32.746 1.00 95.62 103 LYS A N 1
ATOM 808 C CA . LYS A 1 103 ? -24.034 -4.317 33.614 1.00 95.62 103 LYS A CA 1
ATOM 809 C C . LYS A 1 103 ? -23.782 -3.817 35.033 1.00 95.62 103 LYS A C 1
ATOM 811 O O . LYS A 1 103 ? -24.063 -4.529 35.990 1.00 95.62 103 LYS A O 1
ATOM 816 N N . LEU A 1 104 ? -23.270 -2.596 35.190 1.00 96.00 104 LEU A N 1
ATOM 817 C CA . LEU A 1 104 ? -23.059 -2.009 36.515 1.00 96.00 104 LEU A CA 1
ATOM 818 C C . LEU A 1 104 ? -24.379 -1.809 37.268 1.00 96.00 104 LEU A C 1
ATOM 820 O O . LEU A 1 104 ? -24.439 -2.128 38.452 1.00 96.00 104 LEU A O 1
ATOM 824 N N . LYS A 1 105 ? -25.436 -1.348 36.589 1.00 96.12 105 LYS A N 1
ATOM 825 C CA . LYS A 1 105 ? -26.775 -1.220 37.186 1.00 96.12 105 LYS A CA 1
ATOM 826 C C . LYS A 1 105 ? -27.343 -2.576 37.602 1.00 96.12 105 LYS A C 1
ATOM 828 O O . LYS A 1 105 ? -27.844 -2.697 38.713 1.00 96.12 105 LYS A O 1
ATOM 833 N N . GLN A 1 106 ? -27.204 -3.600 36.759 1.00 95.56 106 GLN A N 1
ATOM 834 C CA . GLN A 1 106 ? -27.634 -4.966 37.082 1.00 95.56 106 GLN A CA 1
ATOM 835 C C . GLN A 1 106 ? -26.913 -5.505 38.320 1.00 95.56 106 GLN A C 1
ATOM 837 O O . GLN A 1 106 ? -27.560 -5.981 39.246 1.00 95.56 106 GLN A O 1
ATOM 842 N N . LEU A 1 107 ? -25.589 -5.346 38.392 1.00 95.50 107 LEU A N 1
ATOM 843 C CA . LEU A 1 107 ? -24.812 -5.752 39.566 1.00 95.50 107 LEU A CA 1
ATOM 844 C C . LEU A 1 107 ? -25.204 -4.970 40.826 1.00 95.50 107 LEU A C 1
ATOM 846 O O . LEU A 1 107 ? -25.178 -5.517 41.929 1.00 95.50 107 LEU A O 1
ATOM 850 N N . GLU A 1 108 ? -25.555 -3.690 40.693 1.00 94.44 108 GLU A N 1
ATOM 851 C CA . GLU A 1 108 ? -26.045 -2.897 41.817 1.00 94.44 108 GLU A CA 1
ATOM 852 C C . GLU A 1 108 ? -27.412 -3.398 42.304 1.00 94.44 108 GLU A C 1
ATOM 854 O O . GLU A 1 108 ? -27.606 -3.562 43.510 1.00 94.44 108 GLU A O 1
ATOM 859 N N . GLU A 1 109 ? -28.336 -3.702 41.391 1.00 95.06 109 GLU A N 1
ATOM 860 C CA . GLU A 1 109 ? -29.635 -4.292 41.719 1.00 95.06 109 GLU A CA 1
ATOM 861 C C . GLU A 1 109 ? -29.500 -5.680 42.346 1.00 95.06 109 GLU A C 1
ATOM 863 O O . GLU A 1 109 ? -30.128 -5.943 43.368 1.00 95.0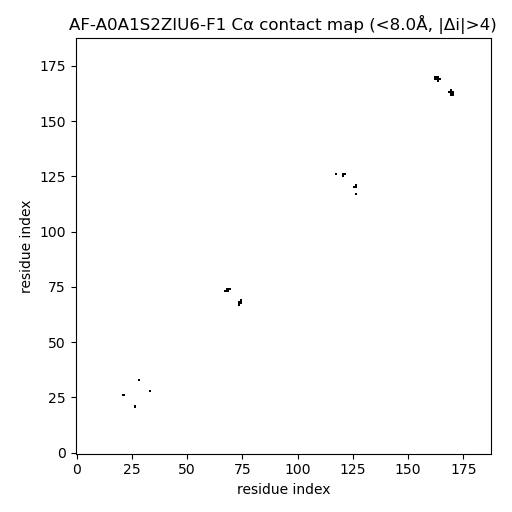6 109 GLU A O 1
ATOM 868 N N . GLU A 1 110 ? -28.655 -6.552 41.801 1.00 94.50 110 GLU A N 1
ATOM 869 C CA . GLU A 1 110 ? -28.380 -7.875 42.367 1.00 94.50 110 GLU A CA 1
ATOM 870 C C . GLU A 1 110 ? -27.795 -7.765 43.772 1.00 94.50 110 GLU A C 1
ATOM 872 O O . GLU A 1 110 ? -28.255 -8.450 44.681 1.00 94.50 110 GLU A O 1
ATOM 877 N N . ARG A 1 111 ? -26.847 -6.847 44.005 1.00 93.69 111 ARG A N 1
ATOM 878 C CA . ARG A 1 111 ? -26.329 -6.593 45.358 1.00 93.69 111 ARG A CA 1
ATOM 879 C C . ARG A 1 111 ? -27.402 -6.067 46.302 1.00 93.69 111 ARG A C 1
ATOM 881 O O . ARG A 1 111 ? -27.366 -6.388 47.489 1.00 93.69 111 ARG A O 1
ATOM 888 N N . ARG A 1 112 ? -28.335 -5.243 45.820 1.00 94.06 112 ARG A N 1
ATOM 889 C CA . ARG A 1 112 ? -29.479 -4.790 46.627 1.00 94.06 112 ARG A CA 1
ATOM 890 C C . ARG A 1 112 ? -30.400 -5.964 46.963 1.00 94.06 112 ARG A C 1
ATOM 892 O O . ARG A 1 112 ? -30.757 -6.112 48.126 1.00 94.06 112 ARG A O 1
ATOM 899 N N . ARG A 1 113 ? -30.706 -6.832 45.996 1.00 93.31 113 ARG A N 1
ATOM 900 C CA . ARG A 1 113 ? -31.528 -8.040 46.188 1.00 93.31 113 ARG A CA 1
ATOM 901 C C . ARG A 1 113 ? -30.878 -9.032 47.151 1.00 93.31 113 ARG A C 1
ATOM 903 O O . ARG A 1 113 ? -31.532 -9.453 48.091 1.00 93.31 113 ARG A O 1
ATOM 910 N N . GLN A 1 114 ? -29.581 -9.306 46.999 1.00 92.44 114 GLN A N 1
ATOM 911 C CA . GLN A 1 114 ? -28.817 -10.166 47.912 1.00 92.44 114 GLN A CA 1
ATOM 912 C C . GLN A 1 114 ? -28.833 -9.641 49.348 1.00 92.44 114 GLN A C 1
ATOM 914 O O . GLN A 1 114 ? -28.932 -10.419 50.290 1.00 92.44 114 GLN A O 1
ATOM 919 N N . LYS A 1 115 ? -28.747 -8.317 49.541 1.00 93.75 115 LYS A N 1
ATOM 920 C CA . LYS A 1 115 ? -28.865 -7.722 50.878 1.00 93.75 115 LYS A CA 1
ATOM 921 C C . LYS A 1 115 ? -30.255 -7.943 51.467 1.00 93.75 115 LYS A C 1
ATOM 923 O O . LYS A 1 115 ? -30.329 -8.278 52.641 1.00 93.75 115 LYS A O 1
ATOM 928 N N . ILE A 1 116 ? -31.317 -7.763 50.679 1.00 90.94 116 ILE A N 1
ATOM 929 C CA . ILE A 1 116 ? -32.699 -7.998 51.126 1.00 90.94 116 ILE A CA 1
ATOM 930 C C . ILE A 1 116 ? -32.881 -9.472 51.503 1.00 90.94 116 ILE A C 1
ATOM 932 O O . ILE A 1 116 ? -33.247 -9.757 52.632 1.00 90.94 116 ILE A O 1
ATOM 936 N N . GLU A 1 117 ? -32.4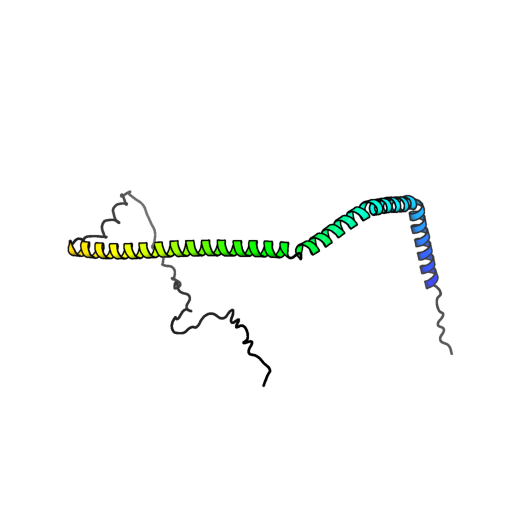97 -10.401 50.627 1.00 89.94 117 GLU A N 1
ATOM 937 C CA . GLU A 1 117 ? -32.591 -11.845 50.879 1.00 89.94 117 GLU A CA 1
ATOM 938 C C . GLU A 1 117 ? -31.782 -12.280 52.115 1.00 89.94 117 GLU A C 1
ATOM 940 O O . GLU A 1 117 ? -32.241 -13.073 52.939 1.00 89.94 117 GLU A O 1
ATOM 945 N N . MET A 1 118 ? -30.582 -11.723 52.297 1.00 87.31 118 MET A N 1
ATOM 946 C CA . MET A 1 118 ? -29.775 -11.964 53.492 1.00 87.31 118 MET A CA 1
ATOM 947 C C . MET A 1 118 ? -30.457 -11.436 54.764 1.00 87.31 118 MET A C 1
ATOM 949 O O . MET A 1 118 ? -30.437 -12.116 55.787 1.00 87.31 118 MET A O 1
ATOM 953 N N . TRP A 1 119 ? -31.068 -10.250 54.721 1.00 88.06 119 TRP A N 1
ATOM 954 C CA . TRP A 1 119 ? -31.822 -9.698 55.852 1.00 88.06 119 TRP A CA 1
ATOM 955 C C . TRP A 1 119 ? -33.100 -10.494 56.148 1.00 88.06 119 TRP A C 1
ATOM 957 O O . TRP A 1 119 ? -33.382 -10.764 57.315 1.00 88.06 119 TRP A O 1
ATOM 967 N N . ASP A 1 120 ? -33.828 -10.926 55.122 1.00 89.56 120 ASP A N 1
ATOM 968 C CA . ASP A 1 120 ? -35.060 -11.708 55.255 1.00 89.56 120 ASP A CA 1
ATOM 969 C C . ASP A 1 120 ? -34.767 -13.109 55.800 1.00 89.56 120 ASP A C 1
ATOM 971 O O . ASP A 1 120 ? -35.385 -13.544 56.769 1.00 89.56 120 ASP A O 1
ATOM 975 N N . SER A 1 121 ? -33.741 -13.792 55.280 1.00 84.25 121 SER A N 1
ATOM 976 C CA . SER A 1 121 ? -33.296 -15.089 55.817 1.00 84.25 121 SER A CA 1
ATOM 977 C C . SER A 1 121 ? -32.823 -15.005 57.275 1.00 84.25 121 SER A C 1
ATOM 979 O O . SER A 1 121 ? -32.939 -15.983 58.025 1.00 84.25 121 SER A O 1
ATOM 981 N N . MET A 1 122 ? -32.312 -13.842 57.695 1.00 81.56 122 MET A N 1
ATOM 982 C CA . MET A 1 122 ? -31.947 -13.560 59.081 1.00 81.56 122 MET A CA 1
ATOM 983 C C . MET A 1 122 ? -33.178 -13.338 59.968 1.00 81.56 122 MET A C 1
ATOM 985 O O . MET A 1 122 ? -33.196 -13.862 61.081 1.00 81.56 122 MET A O 1
ATOM 989 N N . GLN A 1 123 ? -34.214 -12.647 59.481 1.00 78.94 123 GLN A N 1
ATOM 990 C CA . GLN A 1 123 ? -35.492 -12.491 60.194 1.00 78.94 123 GLN A CA 1
ATOM 991 C C . GLN A 1 123 ? -36.274 -13.805 60.302 1.00 78.94 123 GLN A C 1
ATOM 993 O O . GLN A 1 123 ? -36.821 -14.113 61.357 1.00 78.94 123 GLN A O 1
ATOM 998 N N . GLU A 1 124 ? -36.282 -14.617 59.246 1.00 79.94 124 GLU A N 1
ATOM 999 C CA . GLU A 1 124 ? -36.951 -15.923 59.217 1.00 79.94 124 GLU A CA 1
ATOM 1000 C C . GLU A 1 124 ? -36.215 -17.006 60.034 1.00 79.94 124 GLU A C 1
ATOM 1002 O O . GLU A 1 124 ? -36.647 -18.159 60.071 1.00 79.94 124 GLU A O 1
ATOM 1007 N N . GLY A 1 125 ? -35.086 -16.675 60.679 1.00 72.06 125 GLY A N 1
ATOM 1008 C CA . GLY A 1 125 ? -34.333 -17.589 61.547 1.00 72.06 125 GLY A CA 1
ATOM 1009 C C . GLY A 1 125 ? -33.587 -18.709 60.809 1.00 72.06 125 GLY A C 1
ATOM 1010 O O . GLY A 1 125 ? -33.093 -19.650 61.434 1.00 72.06 125 GLY A O 1
ATOM 1011 N N . LYS A 1 126 ? -33.477 -18.622 59.478 1.00 65.56 126 LYS A N 1
ATOM 1012 C CA . LYS A 1 126 ? -32.799 -19.608 58.616 1.00 65.56 126 LYS A CA 1
ATOM 1013 C C . LYS A 1 126 ? -31.281 -19.384 58.540 1.00 65.56 126 LYS A C 1
ATOM 1015 O O . LYS A 1 126 ? -30.554 -20.272 58.101 1.00 65.56 126 LYS A O 1
ATOM 1020 N N . SER A 1 127 ? -30.785 -18.238 59.011 1.00 58.84 127 SER A N 1
ATOM 1021 C CA . SER A 1 127 ? -29.412 -17.748 58.802 1.00 58.84 127 SER A CA 1
ATOM 1022 C C . SER A 1 127 ? -28.280 -18.470 59.556 1.00 58.84 127 SER A C 1
ATOM 1024 O O . SER A 1 127 ? -27.124 -18.082 59.398 1.00 58.84 127 SER A O 1
ATOM 1026 N N . TYR A 1 128 ? -28.544 -19.529 60.338 1.00 53.53 128 TYR A N 1
ATOM 1027 C CA . TYR A 1 128 ? -27.473 -20.234 61.072 1.00 53.53 128 TYR A CA 1
ATOM 1028 C C . TYR A 1 128 ? -27.487 -21.772 60.993 1.00 53.53 128 TYR A C 1
ATOM 1030 O O . TYR A 1 128 ? -26.591 -22.428 61.526 1.00 53.53 128 TYR A O 1
ATOM 1038 N N . ARG A 1 129 ? -28.438 -22.410 60.294 1.00 54.88 129 ARG A N 1
ATOM 1039 C CA . ARG A 1 129 ? -28.428 -23.879 60.143 1.00 54.88 129 ARG A CA 1
ATOM 1040 C C . ARG A 1 129 ? -27.765 -24.328 58.836 1.00 54.88 129 ARG A C 1
ATOM 1042 O O . ARG A 1 129 ? -28.429 -24.737 57.897 1.00 54.88 129 ARG A O 1
ATOM 1049 N N . GLY A 1 130 ? -26.431 -24.358 58.853 1.00 54.84 130 GLY A N 1
ATOM 1050 C CA . GLY A 1 130 ? -25.658 -25.414 58.186 1.00 54.84 130 GLY A CA 1
ATOM 1051 C C . GLY A 1 130 ?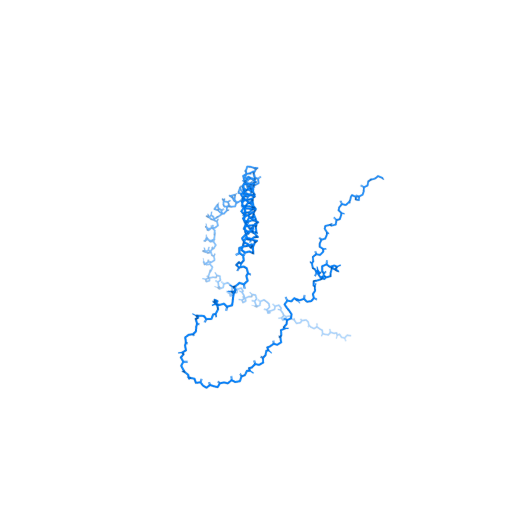 -25.256 -25.211 56.722 1.00 54.84 130 GLY A C 1
ATOM 1052 O O . GLY A 1 130 ? -25.738 -25.922 55.846 1.00 54.84 130 GLY A O 1
ATOM 1053 N N . ASN A 1 131 ? -24.206 -24.422 56.480 1.00 52.69 131 ASN A N 1
ATOM 1054 C CA . ASN A 1 131 ? -23.353 -24.606 55.292 1.00 52.69 131 ASN A CA 1
ATOM 1055 C C . ASN A 1 131 ? -22.356 -25.781 55.436 1.00 52.69 131 ASN A C 1
ATOM 1057 O O . ASN A 1 131 ? -21.520 -25.989 54.564 1.00 52.69 131 ASN A O 1
ATOM 1061 N N . SER A 1 132 ? -22.434 -26.570 56.513 1.00 49.56 132 SER A N 1
ATOM 1062 C CA . SER A 1 132 ? -21.534 -27.700 56.784 1.00 49.56 132 SER A CA 1
ATOM 1063 C C . SER A 1 132 ? -21.989 -29.048 56.208 1.00 49.56 132 SER A C 1
ATOM 1065 O O . SER A 1 132 ? -21.220 -29.999 56.275 1.00 49.56 132 SER A O 1
ATOM 1067 N N . ARG A 1 133 ? -23.198 -29.168 55.631 1.00 50.31 133 ARG A N 1
ATOM 1068 C CA . ARG A 1 133 ? -23.738 -30.469 55.171 1.00 50.31 133 ARG A CA 1
ATOM 1069 C C . ARG A 1 133 ? -23.721 -30.735 53.664 1.00 50.31 133 ARG A C 1
ATOM 1071 O O . ARG A 1 133 ? -23.990 -31.860 53.278 1.00 50.31 133 ARG A O 1
ATOM 1078 N N . ARG A 1 134 ? -23.387 -29.763 52.807 1.00 48.84 134 ARG A N 1
ATOM 1079 C CA . ARG A 1 134 ? -23.373 -29.971 51.339 1.00 48.84 134 ARG A CA 1
ATOM 1080 C C . ARG A 1 134 ? -22.008 -30.334 50.742 1.00 48.84 134 ARG A C 1
ATOM 1082 O O . ARG A 1 134 ? -21.902 -30.456 49.532 1.00 48.84 134 ARG A O 1
ATOM 1089 N N . ALA A 1 135 ? -20.978 -30.515 51.569 1.00 47.22 135 ALA A N 1
ATOM 1090 C CA . ALA A 1 135 ? -19.640 -30.906 51.112 1.00 47.22 135 ALA A CA 1
ATOM 1091 C C . ALA A 1 135 ? -19.275 -32.373 51.427 1.00 47.22 135 ALA A C 1
ATOM 1093 O O . ALA A 1 135 ? -18.135 -32.756 51.199 1.00 47.22 135 ALA A O 1
ATOM 1094 N N . GLN A 1 136 ? -20.195 -33.179 51.975 1.00 45.56 136 GLN A N 1
ATOM 1095 C CA . GLN A 1 136 ? -19.874 -34.504 52.534 1.00 45.56 136 GLN A CA 1
ATOM 1096 C C . GLN A 1 136 ? -20.706 -35.662 51.950 1.00 45.56 136 GLN A C 1
ATOM 1098 O O . GLN A 1 136 ? -20.812 -36.707 52.582 1.00 45.56 136 GLN A O 1
ATOM 1103 N N . GLU A 1 137 ? -21.316 -35.499 50.774 1.00 42.50 137 GLU A N 1
ATOM 1104 C CA . GLU A 1 137 ? -22.213 -36.524 50.204 1.00 42.50 137 GLU A CA 1
ATOM 1105 C C . GLU A 1 137 ? -21.830 -36.944 48.777 1.00 42.50 137 GLU A C 1
ATOM 1107 O O . GLU A 1 137 ? -22.677 -37.341 47.993 1.00 42.50 137 GLU A O 1
ATOM 1112 N N . GLU A 1 138 ? -20.535 -36.886 48.459 1.00 45.97 138 GLU A N 1
ATOM 1113 C CA . GLU A 1 138 ? -19.941 -37.520 47.273 1.00 45.97 138 GLU A CA 1
ATOM 1114 C C . GLU A 1 138 ? -18.592 -38.146 47.672 1.00 45.97 138 GLU A C 1
ATOM 1116 O O . GLU A 1 138 ? -17.536 -37.701 47.243 1.00 45.97 138 GLU A O 1
ATOM 1121 N N . ASP A 1 139 ? -18.605 -39.123 48.582 1.00 42.41 139 ASP A N 1
ATOM 1122 C CA . ASP A 1 139 ? -17.505 -40.090 48.707 1.00 42.41 139 ASP A CA 1
ATOM 1123 C C . ASP A 1 139 ? -18.053 -41.401 49.292 1.00 42.41 139 ASP A C 1
ATOM 1125 O O . ASP A 1 139 ? -18.330 -41.540 50.486 1.00 42.41 139 ASP A O 1
ATOM 1129 N N . SER A 1 140 ? -18.279 -42.358 48.394 1.00 37.28 140 SER A N 1
ATOM 1130 C CA . SER A 1 140 ? -18.698 -43.729 48.690 1.00 37.28 140 SER A CA 1
ATOM 1131 C C . SER A 1 140 ? -17.481 -44.571 49.121 1.00 37.28 140 SER A C 1
ATOM 1133 O O . SER A 1 140 ? -16.394 -44.378 48.572 1.00 37.28 140 SER A O 1
ATOM 1135 N N . PRO A 1 141 ? -17.601 -45.515 50.076 1.00 47.56 141 PRO A N 1
ATOM 1136 C CA . PRO A 1 141 ? -16.455 -46.249 50.600 1.00 47.56 141 PRO A CA 1
ATOM 1137 C C . PRO A 1 141 ? -16.099 -47.450 49.709 1.00 47.56 141 PRO A C 1
ATOM 1139 O O . PRO A 1 141 ? -16.888 -48.379 49.550 1.00 47.56 141 PRO A O 1
ATOM 1142 N N . GLY A 1 142 ? -14.875 -47.467 49.180 1.00 36.16 142 GLY A N 1
ATOM 1143 C CA . GLY A 1 142 ? -14.225 -48.647 48.596 1.00 36.16 142 GLY A CA 1
ATOM 1144 C C . GLY A 1 142 ? -12.966 -49.016 49.399 1.00 36.16 142 GLY A C 1
ATOM 1145 O O . GLY A 1 142 ? -12.265 -48.109 49.852 1.00 36.16 142 GLY A O 1
ATOM 1146 N N . PRO A 1 143 ? -12.664 -50.307 49.643 1.00 43.31 143 PRO A N 1
ATOM 1147 C CA . PRO A 1 143 ? -11.651 -50.708 50.614 1.00 43.31 143 PRO A CA 1
ATOM 1148 C C . PRO A 1 143 ? -10.230 -50.768 50.030 1.00 43.31 143 PRO A C 1
ATOM 1150 O O . PRO A 1 143 ? -10.033 -51.091 48.864 1.00 43.31 143 PRO A O 1
ATOM 1153 N N . SER A 1 144 ? -9.255 -50.599 50.932 1.00 34.19 144 SER A N 1
ATOM 1154 C CA . SER A 1 144 ? -7.893 -51.160 50.875 1.00 34.19 144 SER A CA 1
ATOM 1155 C C . SER A 1 144 ? -6.908 -50.600 49.835 1.00 34.19 144 SER A C 1
ATOM 1157 O O . SER A 1 144 ? -6.947 -50.953 48.665 1.00 34.19 144 SER A O 1
ATOM 1159 N N . THR A 1 145 ? -5.884 -49.859 50.286 1.00 32.38 145 THR A N 1
ATOM 1160 C CA . THR A 1 145 ? -4.490 -50.348 50.465 1.00 32.38 145 THR A CA 1
ATOM 1161 C C . THR A 1 145 ? -3.461 -49.203 50.603 1.00 32.38 145 THR A C 1
ATOM 1163 O O . THR A 1 145 ? -3.447 -48.246 49.844 1.00 32.38 145 THR A O 1
ATOM 1166 N N . SER A 1 146 ? -2.592 -49.352 51.612 1.00 35.81 146 SER A N 1
ATOM 1167 C CA . SER A 1 146 ? -1.171 -48.955 51.706 1.00 35.81 146 SER A CA 1
ATOM 1168 C C . SER A 1 146 ? -0.649 -47.549 51.321 1.00 35.81 146 SER A C 1
ATOM 1170 O O . SER A 1 146 ? -0.637 -47.143 50.167 1.00 35.81 146 SER A O 1
ATOM 1172 N N . SER A 1 147 ? 0.045 -46.966 52.314 1.00 42.53 147 SER A N 1
ATOM 1173 C CA . SER A 1 147 ? 1.349 -46.266 52.242 1.00 42.53 147 SER A CA 1
ATOM 1174 C C . SER A 1 147 ? 1.476 -44.912 51.520 1.00 42.53 147 SER A C 1
ATOM 1176 O O . SER A 1 147 ? 1.527 -44.862 50.299 1.00 42.53 147 SER A O 1
ATOM 1178 N N . ALA A 1 148 ? 1.728 -43.840 52.292 1.00 38.84 148 ALA A N 1
ATOM 1179 C CA . ALA A 1 148 ? 3.018 -43.111 52.336 1.00 38.84 148 ALA A CA 1
ATOM 1180 C C . ALA A 1 148 ? 2.874 -41.613 52.721 1.00 38.84 148 ALA A C 1
ATOM 1182 O O . ALA A 1 148 ? 2.300 -40.822 51.987 1.00 38.84 148 ALA A O 1
ATOM 1183 N N . VAL A 1 149 ? 3.480 -41.251 53.864 1.00 42.34 149 VAL A N 1
ATOM 1184 C CA . VAL A 1 149 ? 4.239 -40.015 54.198 1.00 42.34 149 VAL A CA 1
ATOM 1185 C C . VAL A 1 149 ? 3.683 -38.625 53.779 1.00 42.34 149 VAL A C 1
ATOM 1187 O O . VAL A 1 149 ? 3.615 -38.318 52.590 1.00 42.34 149 VAL A O 1
ATOM 1190 N N . PRO A 1 150 ? 3.463 -37.674 54.720 1.00 47.53 150 PRO A N 1
ATOM 1191 C CA . PRO A 1 150 ? 3.090 -36.302 54.374 1.00 47.53 150 PRO A CA 1
ATOM 1192 C C . PRO A 1 150 ? 4.321 -35.490 53.926 1.00 47.53 150 PRO A C 1
ATOM 1194 O O . PRO A 1 150 ? 5.245 -35.248 54.706 1.00 47.53 150 PRO A O 1
ATOM 1197 N N . LYS A 1 151 ? 4.354 -35.043 52.663 1.00 41.25 151 LYS A N 1
ATOM 1198 C CA . LYS A 1 151 ? 5.422 -34.172 52.133 1.00 41.25 151 LYS A CA 1
ATOM 1199 C C . LYS A 1 151 ? 5.127 -32.684 52.388 1.00 41.25 151 LYS A C 1
ATOM 1201 O O . LYS A 1 151 ? 3.999 -32.218 52.276 1.00 41.25 151 LYS A O 1
ATOM 1206 N N . ARG A 1 152 ? 6.194 -31.967 52.760 1.00 51.16 152 ARG A N 1
ATOM 1207 C CA . ARG A 1 152 ? 6.276 -30.570 53.229 1.00 51.16 152 ARG A CA 1
ATOM 1208 C C . ARG A 1 152 ? 5.693 -29.530 52.254 1.00 51.16 152 ARG A C 1
ATOM 1210 O O . ARG A 1 152 ? 5.803 -29.676 51.041 1.00 51.16 152 ARG A O 1
ATOM 1217 N N . LYS A 1 153 ? 5.142 -28.443 52.815 1.00 52.78 153 LYS A N 1
ATOM 1218 C CA . LYS A 1 153 ? 4.669 -27.244 52.093 1.00 52.78 153 LYS A CA 1
ATOM 1219 C C . LYS A 1 153 ? 5.839 -26.549 51.370 1.00 52.78 153 LYS A C 1
ATOM 1221 O O . LYS A 1 153 ? 6.887 -26.401 51.996 1.00 52.78 153 LYS A O 1
ATOM 1226 N N . PRO A 1 154 ? 5.682 -26.072 50.121 1.00 53.38 154 PRO A N 1
ATOM 1227 C CA . PRO A 1 154 ? 6.658 -25.173 49.518 1.00 53.38 154 PRO A CA 1
ATOM 1228 C C . PRO A 1 154 ? 6.489 -23.750 50.074 1.00 53.38 154 PRO A C 1
ATOM 1230 O O . PRO A 1 154 ? 5.363 -23.282 50.276 1.00 53.38 154 PRO A O 1
ATOM 1233 N N . ASP A 1 155 ? 7.614 -23.073 50.309 1.00 57.47 155 ASP A N 1
ATOM 1234 C CA . ASP A 1 155 ? 7.684 -21.665 50.703 1.00 57.47 155 ASP A CA 1
ATOM 1235 C C . ASP A 1 155 ? 6.861 -20.785 49.754 1.00 57.47 155 ASP A C 1
ATOM 1237 O O . ASP A 1 155 ? 7.105 -20.712 48.545 1.00 57.47 155 ASP A O 1
ATOM 1241 N N . ARG A 1 156 ? 5.850 -20.107 50.305 1.00 57.06 156 ARG A N 1
ATOM 1242 C CA . ARG A 1 156 ? 5.014 -19.168 49.553 1.00 57.06 156 ARG A CA 1
ATOM 1243 C C . ARG A 1 156 ? 5.772 -17.857 49.360 1.00 57.06 156 ARG A C 1
ATOM 1245 O O . ARG A 1 156 ? 5.936 -17.089 50.303 1.00 57.06 156 ARG A O 1
ATOM 1252 N N . LYS A 1 157 ? 6.146 -17.559 48.114 1.00 63.16 157 LYS A N 1
ATOM 1253 C CA . LYS A 1 157 ? 6.429 -16.184 47.675 1.00 63.16 157 LYS A CA 1
ATOM 1254 C C . LYS A 1 157 ? 5.181 -15.313 47.913 1.00 63.16 157 LYS A C 1
ATOM 1256 O O . LYS A 1 157 ? 4.085 -15.746 47.546 1.00 63.16 157 LYS A O 1
ATOM 1261 N N . PRO A 1 158 ? 5.300 -14.110 48.504 1.00 63.56 158 PRO A N 1
ATOM 1262 C CA . PRO A 1 158 ? 4.164 -13.205 48.647 1.00 63.56 158 PRO A CA 1
ATOM 1263 C C . PRO A 1 158 ? 3.597 -12.821 47.274 1.00 63.56 158 PRO A C 1
ATOM 1265 O O . PRO A 1 158 ? 4.339 -12.461 46.365 1.00 63.56 158 PRO A O 1
ATOM 1268 N N . LEU A 1 159 ? 2.270 -12.853 47.134 1.00 61.03 159 LEU A N 1
ATOM 1269 C CA . LEU A 1 159 ? 1.524 -12.539 45.901 1.00 61.03 159 LEU A CA 1
ATOM 1270 C C . LEU A 1 159 ? 1.506 -11.035 45.534 1.00 61.03 159 LEU A C 1
ATOM 1272 O O . LEU A 1 159 ? 0.723 -10.608 44.689 1.00 61.03 159 LEU A O 1
ATOM 1276 N N . ARG A 1 160 ? 2.354 -10.211 46.157 1.00 56.03 160 ARG A N 1
ATOM 1277 C CA . ARG A 1 160 ? 2.527 -8.786 45.846 1.00 56.03 160 ARG A CA 1
ATOM 1278 C C . ARG A 1 160 ? 4.017 -8.476 45.792 1.00 56.03 160 ARG A C 1
ATOM 1280 O O . ARG A 1 160 ? 4.691 -8.550 46.816 1.00 56.03 160 ARG A O 1
ATOM 1287 N N . GLY A 1 161 ? 4.517 -8.121 44.607 1.00 53.84 161 GLY A N 1
ATOM 1288 C CA . GLY A 1 161 ? 5.847 -7.529 44.467 1.00 53.84 161 GLY A CA 1
ATOM 1289 C C . GLY A 1 161 ? 5.937 -6.286 45.354 1.00 53.84 161 GLY A C 1
ATOM 1290 O O . GLY A 1 161 ? 5.041 -5.441 45.323 1.00 53.84 161 GLY A O 1
ATOM 1291 N N . GLY A 1 162 ? 6.960 -6.224 46.204 1.00 58.50 162 GLY A N 1
ATOM 1292 C CA . GLY A 1 162 ? 7.126 -5.204 47.240 1.00 58.50 162 GLY A CA 1
ATOM 1293 C C . GLY A 1 162 ? 7.460 -3.823 46.680 1.00 58.50 162 GLY A C 1
ATOM 1294 O O . GLY A 1 162 ? 8.585 -3.368 46.826 1.00 58.50 162 GLY A O 1
ATOM 1295 N N . GLY A 1 163 ? 6.497 -3.166 46.034 1.00 60.19 163 GLY A N 1
ATOM 1296 C CA . GLY A 1 163 ? 6.733 -1.861 45.414 1.00 60.19 163 GLY A CA 1
ATOM 1297 C C . GLY A 1 163 ? 5.505 -0.983 45.206 1.00 60.19 163 GLY A C 1
ATOM 1298 O O . GLY A 1 163 ? 5.605 -0.008 44.479 1.00 60.19 163 GLY A O 1
ATOM 1299 N N . TYR A 1 164 ? 4.345 -1.288 45.799 1.00 53.66 164 TYR A N 1
ATOM 1300 C CA . TYR A 1 164 ? 3.186 -0.394 45.687 1.00 53.66 164 TYR A CA 1
ATOM 1301 C C . TYR A 1 164 ? 2.705 0.064 47.061 1.00 53.66 164 TYR A C 1
ATOM 1303 O O . TYR A 1 164 ? 1.961 -0.644 47.744 1.00 53.66 164 TYR A O 1
ATOM 1311 N N . ASN A 1 165 ? 3.147 1.261 47.450 1.00 60.97 165 ASN A N 1
ATOM 1312 C CA . ASN A 1 165 ? 2.635 1.994 48.599 1.00 60.97 165 ASN A CA 1
ATOM 1313 C C . ASN A 1 165 ? 1.778 3.181 48.101 1.00 60.97 165 ASN A C 1
ATOM 1315 O O . ASN A 1 165 ? 2.340 4.151 47.584 1.00 60.97 165 ASN A O 1
ATOM 1319 N N . PRO A 1 166 ? 0.438 3.137 48.243 1.00 63.31 166 PRO A N 1
ATOM 1320 C CA . PRO A 1 166 ? -0.470 4.161 47.715 1.00 63.31 166 PRO A CA 1
ATOM 1321 C C . PRO A 1 166 ? -0.390 5.516 48.441 1.00 63.31 166 PRO A C 1
ATOM 1323 O O . PRO A 1 166 ? -1.063 6.455 48.031 1.00 63.31 166 PRO A O 1
ATOM 1326 N N . LEU A 1 167 ? 0.426 5.634 49.494 1.00 56.66 167 LEU A N 1
ATOM 1327 C CA . LEU A 1 167 ? 0.688 6.892 50.202 1.00 56.66 167 LEU A CA 1
ATOM 1328 C C . LEU A 1 167 ? 2.076 7.482 49.917 1.00 56.66 167 LEU A C 1
ATOM 1330 O O . LEU A 1 167 ? 2.319 8.629 50.277 1.00 56.66 167 LEU A O 1
ATOM 1334 N N . SER A 1 168 ? 2.982 6.730 49.281 1.00 57.06 168 SER A N 1
ATOM 1335 C CA . SER A 1 168 ? 4.385 7.151 49.117 1.00 57.06 168 SER A CA 1
ATOM 1336 C C . SER A 1 168 ? 4.868 7.213 47.673 1.00 57.06 168 SER A C 1
ATOM 1338 O O . SER A 1 168 ? 6.014 7.575 47.466 1.00 57.06 168 SER A O 1
ATOM 1340 N N . GLY A 1 169 ? 4.018 6.908 46.685 1.00 55.53 169 GLY A N 1
ATOM 1341 C CA . GLY A 1 169 ? 4.255 7.289 45.287 1.00 55.53 169 GLY A CA 1
ATOM 1342 C C . GLY A 1 169 ? 5.632 6.919 44.725 1.00 55.53 169 GLY A C 1
ATOM 1343 O O . GLY A 1 169 ? 6.184 7.687 43.948 1.00 55.53 169 GLY A O 1
ATOM 1344 N N . GLU A 1 170 ? 6.187 5.770 45.103 1.00 60.66 170 GLU A N 1
ATOM 1345 C CA . GLU A 1 170 ? 7.503 5.333 44.639 1.00 60.66 170 GLU A CA 1
ATOM 1346 C C . GLU A 1 170 ? 7.318 4.104 43.745 1.00 60.66 170 GLU A C 1
ATOM 1348 O O . GLU A 1 170 ? 6.981 3.022 44.225 1.00 60.66 170 GLU A O 1
ATOM 1353 N N . GLY A 1 171 ? 7.493 4.278 42.432 1.00 51.53 171 GLY A N 1
ATOM 1354 C CA . GLY A 1 171 ? 7.543 3.162 41.487 1.00 51.53 171 GLY A CA 1
ATOM 1355 C C . GLY A 1 171 ? 7.035 3.498 40.091 1.00 51.53 171 GLY A C 1
ATOM 1356 O O . GLY A 1 171 ? 5.867 3.268 39.787 1.00 51.53 171 GLY A O 1
ATOM 1357 N N . GLY A 1 172 ? 7.923 3.977 39.212 1.00 53.25 172 GLY A N 1
ATOM 1358 C CA . GLY A 1 172 ? 7.628 3.981 37.776 1.00 53.25 172 GLY A CA 1
ATOM 1359 C C . GLY A 1 172 ? 8.481 4.884 36.894 1.00 53.25 172 GLY A C 1
ATOM 1360 O O . GLY A 1 172 ? 7.937 5.609 36.069 1.00 53.25 172 GLY A O 1
ATOM 1361 N N . GLY A 1 173 ? 9.808 4.847 37.035 1.00 61.31 173 GLY A N 1
ATOM 1362 C CA . GLY A 1 173 ? 10.717 5.409 36.040 1.00 61.31 173 GLY A CA 1
ATOM 1363 C C . GLY A 1 173 ? 10.655 4.624 34.727 1.00 61.31 173 GLY A C 1
ATOM 1364 O O . GLY A 1 173 ? 11.286 3.586 34.588 1.00 61.31 173 GLY A O 1
ATOM 1365 N N . SER A 1 174 ? 9.875 5.113 33.769 1.00 53.28 174 SER A N 1
ATOM 1366 C CA . SER A 1 174 ? 10.160 5.104 32.327 1.00 53.28 174 SER A CA 1
ATOM 1367 C C . SER A 1 174 ? 9.041 5.902 31.648 1.00 53.28 174 SER A C 1
ATOM 1369 O O . SER A 1 174 ? 7.872 5.654 31.903 1.00 53.28 174 SER A O 1
ATOM 1371 N N . CYS A 1 175 ? 9.398 6.899 30.833 1.00 51.75 175 CYS A N 1
ATOM 1372 C CA . CYS A 1 175 ? 8.491 7.847 30.157 1.00 51.75 175 CYS A CA 1
ATOM 1373 C C . CYS A 1 175 ? 8.024 9.077 30.969 1.00 51.75 175 CYS A C 1
ATOM 1375 O O . CYS A 1 175 ? 6.837 9.378 31.045 1.00 51.75 175 CYS A O 1
ATOM 1377 N N . SER A 1 176 ? 8.962 9.903 31.447 1.00 59.84 176 SER A N 1
ATOM 1378 C CA . SER A 1 176 ? 8.687 11.325 31.719 1.00 59.84 176 SER A CA 1
ATOM 1379 C C . SER A 1 176 ? 8.859 12.169 30.445 1.00 59.84 176 SER A C 1
ATOM 1381 O O . SER A 1 176 ? 9.737 13.027 30.367 1.00 59.84 176 SER A O 1
ATOM 1383 N N . TRP A 1 177 ? 8.048 11.924 29.413 1.00 53.81 177 TRP A N 1
ATOM 1384 C CA . TRP A 1 177 ? 7.945 12.869 28.297 1.00 53.81 177 TRP A CA 1
ATOM 1385 C C . TRP A 1 177 ? 6.963 13.970 28.704 1.00 53.81 177 TRP A C 1
ATOM 1387 O O . TRP A 1 177 ? 5.753 13.759 28.743 1.00 53.81 177 TRP A O 1
ATOM 1397 N N . ARG A 1 178 ? 7.479 15.154 29.045 1.00 67.31 178 ARG A N 1
ATOM 1398 C CA . ARG A 1 178 ? 6.676 16.380 29.115 1.00 67.31 178 ARG A CA 1
ATOM 1399 C C . ARG A 1 178 ? 6.956 17.185 27.848 1.00 67.31 178 ARG A C 1
ATOM 1401 O O . ARG A 1 178 ? 8.109 17.552 27.637 1.00 67.31 178 ARG A O 1
ATOM 1408 N N . PRO A 1 179 ? 5.949 17.491 27.015 1.00 65.44 179 PRO A N 1
ATOM 1409 C CA . PRO A 1 179 ? 6.117 18.469 25.951 1.00 65.44 179 PRO A CA 1
ATOM 1410 C C . PRO A 1 179 ? 6.614 19.779 26.569 1.00 65.44 179 PRO A C 1
ATOM 1412 O O . PRO A 1 179 ? 5.999 20.297 27.504 1.00 65.44 179 PRO A O 1
ATOM 1415 N N . GLY A 1 180 ? 7.756 20.278 26.090 1.00 61.38 180 GLY A N 1
ATOM 1416 C CA . GLY A 1 180 ? 8.305 21.554 26.539 1.00 61.38 180 GLY A CA 1
ATOM 1417 C C . GLY A 1 180 ? 7.254 22.655 26.408 1.00 61.38 180 GLY A C 1
ATOM 1418 O O . GLY A 1 180 ? 6.534 22.715 25.407 1.00 61.38 180 GLY A O 1
ATOM 1419 N N . ARG A 1 181 ? 7.146 23.518 27.427 1.00 59.12 181 ARG A N 1
ATOM 1420 C CA . ARG A 1 181 ? 6.305 24.717 27.355 1.00 59.12 181 ARG A CA 1
ATOM 1421 C C . ARG A 1 181 ? 6.757 25.542 26.151 1.00 59.12 181 ARG A C 1
ATOM 1423 O O . ARG A 1 181 ? 7.784 26.208 26.215 1.00 59.12 181 ARG A O 1
ATOM 1430 N N . ARG A 1 182 ? 5.975 25.540 25.071 1.00 60.38 182 ARG A N 1
ATOM 1431 C CA . ARG A 1 182 ? 6.022 26.608 24.069 1.00 60.38 182 ARG A CA 1
ATOM 1432 C C . ARG A 1 182 ? 5.352 27.837 24.682 1.00 60.38 182 ARG A C 1
ATOM 1434 O O . ARG A 1 182 ? 4.184 28.102 24.429 1.00 60.38 182 ARG A O 1
ATOM 1441 N N . GLY A 1 183 ? 6.066 28.509 25.579 1.00 63.12 183 GLY A N 1
ATOM 1442 C CA . GLY A 1 183 ? 5.781 29.897 25.930 1.00 63.12 183 GLY A CA 1
ATOM 1443 C C . GLY A 1 183 ? 6.472 30.806 24.910 1.00 63.12 183 GLY A C 1
ATOM 1444 O O . GLY A 1 183 ? 7.556 30.441 24.446 1.00 63.12 183 GLY A O 1
ATOM 1445 N N . PRO A 1 184 ? 5.866 31.937 24.516 1.00 62.34 184 PRO A N 1
ATOM 1446 C CA . PRO A 1 184 ? 6.477 32.847 23.560 1.00 62.34 184 PRO A CA 1
ATOM 1447 C C . PRO A 1 184 ? 7.758 33.435 24.162 1.00 62.34 184 PRO A C 1
ATOM 1449 O O . PRO A 1 184 ? 7.726 34.188 25.131 1.00 62.34 184 PRO A O 1
ATOM 1452 N N . SER A 1 185 ? 8.894 33.055 23.585 1.00 60.75 185 SER A N 1
ATOM 1453 C CA . SER A 1 185 ? 10.078 33.905 23.568 1.00 60.75 185 SER A CA 1
ATOM 1454 C C . SER A 1 185 ? 9.826 34.974 22.506 1.00 60.75 185 SER A C 1
ATOM 1456 O O . SER A 1 185 ? 9.441 34.613 21.397 1.00 60.75 185 SER A O 1
ATOM 1458 N N . SER A 1 186 ? 10.051 36.240 22.868 1.00 54.19 186 SER A N 1
ATOM 1459 C CA . SER A 1 186 ? 9.997 37.475 22.065 1.00 54.19 186 SER A CA 1
ATOM 1460 C C . SER A 1 186 ? 8.709 38.308 22.137 1.00 54.19 186 SER A C 1
ATOM 1462 O O . SER A 1 186 ? 7.675 37.912 21.600 1.00 54.19 186 SER A O 1
ATOM 1464 N N . GLY A 1 187 ? 8.844 39.522 22.682 1.00 53.41 187 GLY A N 1
ATOM 1465 C CA . GLY A 1 187 ? 8.093 40.700 22.239 1.00 53.41 187 GLY A CA 1
ATOM 1466 C C . GLY A 1 187 ? 7.601 41.607 23.367 1.00 53.41 187 GLY A C 1
ATOM 1467 O O . GLY A 1 187 ? 6.620 41.259 24.016 1.00 53.41 187 GLY A O 1
ATOM 1468 N N . GLY A 1 188 ? 8.236 42.777 23.533 1.00 41.72 188 GLY A N 1
ATOM 1469 C CA . GLY A 1 188 ? 7.735 43.907 24.330 1.00 41.72 188 GLY A CA 1
ATOM 1470 C C . GLY A 1 188 ? 8.745 44.465 25.310 1.00 41.72 188 GLY A C 1
ATOM 1471 O O . GLY A 1 188 ? 8.618 44.111 26.499 1.00 41.72 188 GLY A O 1
#

Radius of gyration: 46.5 Å; Cα contacts (8 Å, |Δi|>4): 16; chains: 1; bounding box: 119×95×97 Å

Foldseek 3Di:
DDPPDDDDPPVVVVVVVVVVVVCVVVVVCCVVCVVVVVVVVVVVVVVCVVVVVVVVVVVVVVVVVVVVCVPVVVVVVVVVVVVVVVVVVVVVVVVVVVVVVVVVVVVVVVVVVVVVVQVVCVVVVVNPPDPPPPPPPPDDDDDDDDDDDDDDDDDDDDPDDPADDPVPPGDDPDDPDDDPPPDDDDDD

Solvent-accessible surface area (backbone atoms only — not comparable to full-atom values): 11969 Å² total; per-residue (Å²): 139,81,87,90,75,81,81,78,80,65,64,66,54,56,54,52,49,49,51,48,50,48,48,50,49,53,46,50,49,43,70,75,43,38,66,56,54,52,48,48,50,52,52,48,50,53,47,48,65,62,42,46,60,54,51,51,52,52,51,48,53,50,50,54,51,55,52,51,62,67,35,67,68,5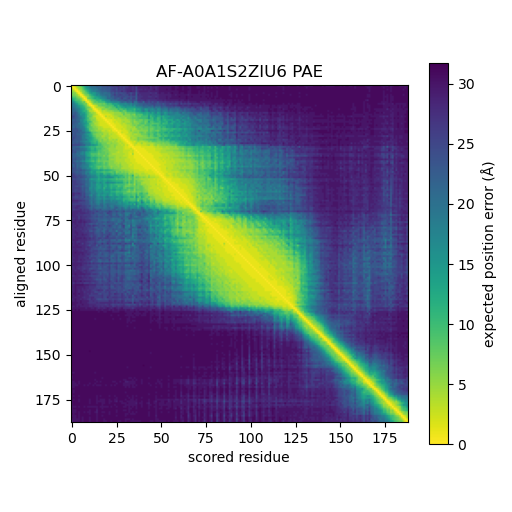0,47,49,54,51,51,51,53,51,49,52,54,50,50,54,54,52,51,52,52,49,53,49,52,50,55,51,52,51,52,51,50,51,54,51,51,49,54,52,48,51,49,50,52,53,53,48,35,48,73,72,66,60,70,76,80,64,92,79,70,84,83,75,83,86,79,81,94,78,85,87,82,84,89,82,83,93,78,81,84,77,87,78,75,73,98,60,79,95,56,81,51,96,88,67,82,59,82,77,97,74,82,89,83,69,83,75,84,86,65,87,80,84,89,136

Sequence (188 aa):
MEADTEPLPLRPALETEGLRLLHATVGSLLASYGWYIVLCGVVLYVAFQKLSPRLRALRRRQLDRAEAAVEPDVVVKRQEALAAARLKMQEELNAQAEKHKEKLKQLEEERRRQKIEMWDSMQEGKSYRGNSRRAQEEDSPGPSTSSAVPKRKPDRKPLRGGGYNPLSGEGGGSCSWRPGRRGPSSGG

Organism: Erinaceus europaeus (NCBI:txid9365)